Protein AF-A0AAD8VFD1-F1 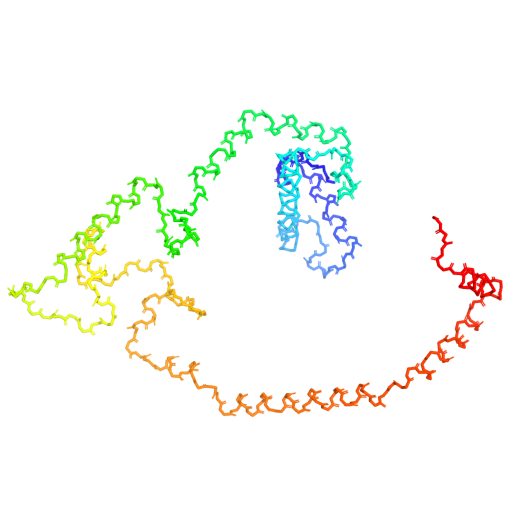(afdb_monomer_lite)

Organism: Lolium multiflorum (NCBI:txid4521)

Sequence (274 aa):
MSINTVKIRGEGNEHLVELCLQKLHRRYKFPAPYNNLERSNPVNKLAITKMSNALSSWKSRVKAKIDKGESFESIKKGEPMLDEAEFQIFKERLDSDDAKAWTEWGEVLCPARYTLDRKTMEFVTEHDDVRKFEEKLNEQLAKADLPEAESSSQGSTEPWDTPFNRALNILKERPVSKPPTSAGRVCGFGTSMKFREYYKEENSKKRRRSAMSEEDKAEVEELRKKVSMLEEKQANSMDKDEVDKLFEKKLRDFLPPQVIEGIAAWNAAGRGGR

Structure (mmCIF, N/CA/C/O backbone):
data_AF-A0AAD8VFD1-F1
#
_entry.id   AF-A0AAD8VFD1-F1
#
loop_
_atom_site.group_PDB
_atom_site.id
_atom_site.type_symbol
_atom_site.label_atom_id
_atom_site.label_alt_id
_atom_site.label_comp_id
_atom_site.label_asym_id
_atom_site.label_entity_id
_atom_site.label_seq_id
_atom_site.pdbx_PDB_ins_code
_atom_site.Cartn_x
_atom_site.Cartn_y
_atom_site.Cartn_z
_atom_site.occupancy
_atom_site.B_iso_or_equiv
_atom_site.auth_seq_id
_atom_site.auth_comp_id
_atom_site.auth_asym_id
_atom_site.auth_atom_id
_atom_site.pdbx_PDB_model_num
ATOM 1 N N . MET A 1 1 ? 15.145 8.649 7.497 1.00 65.81 1 MET A N 1
ATOM 2 C CA . MET A 1 1 ? 13.793 8.902 6.958 1.00 65.81 1 MET A CA 1
ATOM 3 C C . MET A 1 1 ? 12.919 9.096 8.171 1.00 65.81 1 MET A C 1
ATOM 5 O O . MET A 1 1 ? 12.968 8.223 9.024 1.00 65.81 1 MET A O 1
ATOM 9 N N . SER A 1 2 ? 12.222 10.226 8.268 1.00 76.50 2 SER A N 1
ATOM 10 C CA . SER A 1 2 ? 11.367 10.529 9.420 1.00 76.50 2 SER A CA 1
ATOM 11 C C . SER A 1 2 ? 9.977 9.927 9.217 1.00 76.50 2 SER A C 1
ATOM 13 O O . SER A 1 2 ? 9.467 9.897 8.091 1.00 76.50 2 SER A O 1
ATOM 15 N N . ILE A 1 3 ? 9.339 9.480 10.299 1.00 78.69 3 ILE A N 1
ATOM 16 C CA . ILE A 1 3 ? 7.946 9.011 10.269 1.00 78.69 3 ILE A CA 1
ATOM 17 C C . ILE A 1 3 ? 6.976 10.124 9.832 1.00 78.69 3 ILE A C 1
ATOM 19 O O . ILE A 1 3 ? 5.924 9.857 9.244 1.00 78.69 3 ILE A O 1
ATOM 23 N N . ASN A 1 4 ? 7.365 11.387 10.008 1.00 80.88 4 ASN A N 1
ATOM 24 C CA . ASN A 1 4 ? 6.524 12.547 9.721 1.00 80.88 4 ASN A CA 1
ATOM 25 C C . ASN A 1 4 ? 6.456 12.905 8.230 1.00 80.88 4 ASN A C 1
ATOM 27 O O . ASN A 1 4 ? 5.521 13.581 7.793 1.00 80.88 4 ASN A O 1
ATOM 31 N N . THR A 1 5 ? 7.358 12.369 7.401 1.00 81.81 5 THR A N 1
ATOM 32 C CA . THR A 1 5 ? 7.389 12.645 5.958 1.00 81.81 5 THR A CA 1
ATOM 33 C C . THR A 1 5 ? 6.071 12.242 5.284 1.00 81.81 5 THR A C 1
ATOM 35 O O . THR A 1 5 ? 5.747 11.059 5.203 1.00 81.81 5 THR A O 1
ATOM 38 N N . VAL A 1 6 ? 5.287 13.212 4.796 1.00 74.75 6 VAL A N 1
ATOM 39 C CA . VAL A 1 6 ? 3.949 12.977 4.211 1.00 74.75 6 VAL A CA 1
ATOM 40 C C . VAL A 1 6 ? 4.031 12.180 2.908 1.00 74.75 6 VAL A C 1
ATOM 42 O O . VAL A 1 6 ? 3.390 11.142 2.771 1.00 74.75 6 VAL A O 1
ATOM 45 N N . LYS A 1 7 ? 4.840 12.659 1.959 1.00 80.94 7 LYS A N 1
ATOM 46 C CA . LYS A 1 7 ? 5.027 12.066 0.630 1.00 80.94 7 LYS A CA 1
ATOM 47 C C . LYS A 1 7 ? 6.509 12.069 0.294 1.00 80.94 7 LYS A C 1
ATOM 49 O O . LYS A 1 7 ? 7.070 13.133 0.052 1.00 80.94 7 LYS A O 1
ATOM 54 N N . ILE A 1 8 ? 7.127 10.889 0.210 1.00 82.12 8 ILE A N 1
ATOM 55 C CA . ILE A 1 8 ? 8.546 10.771 -0.178 1.00 82.12 8 ILE A CA 1
ATOM 56 C C . ILE A 1 8 ? 8.792 11.399 -1.557 1.00 82.12 8 ILE A C 1
ATOM 58 O O . ILE A 1 8 ? 9.829 12.000 -1.782 1.00 82.12 8 ILE A O 1
ATOM 62 N N . ARG A 1 9 ? 7.820 11.294 -2.469 1.00 81.75 9 ARG A N 1
ATOM 63 C CA . ARG A 1 9 ? 7.911 11.805 -3.846 1.00 81.75 9 ARG A CA 1
ATOM 64 C C . ARG A 1 9 ? 7.495 13.269 -4.011 1.00 81.75 9 ARG A C 1
ATOM 66 O O . ARG A 1 9 ? 7.358 13.713 -5.142 1.00 81.75 9 ARG A O 1
ATOM 73 N N . GLY A 1 10 ? 7.188 13.969 -2.920 1.00 81.94 10 GLY A N 1
ATOM 74 C CA . GLY A 1 10 ? 6.814 15.380 -2.998 1.00 81.94 10 GLY A CA 1
ATOM 75 C C . GLY A 1 10 ? 8.009 16.245 -3.391 1.00 81.94 10 GLY A C 1
ATOM 76 O O . GLY A 1 10 ? 9.136 15.929 -3.016 1.00 81.94 10 GLY A O 1
ATOM 77 N N . GLU A 1 11 ? 7.747 17.349 -4.089 1.00 78.38 11 GLU A N 1
ATOM 78 C CA . GLU A 1 11 ? 8.764 18.331 -4.496 1.00 78.38 11 GLU A CA 1
ATOM 79 C C . GLU A 1 11 ? 9.530 18.893 -3.289 1.00 78.38 11 GLU A C 1
ATOM 81 O O . GLU A 1 11 ? 10.736 19.056 -3.341 1.00 78.38 11 GLU A O 1
ATOM 86 N N . GLY A 1 12 ? 8.890 19.057 -2.128 1.00 81.12 12 GLY A N 1
ATOM 87 C CA . GLY A 1 12 ? 9.592 19.479 -0.906 1.00 81.12 12 GLY A CA 1
ATOM 88 C C . GLY A 1 12 ? 10.569 18.447 -0.315 1.00 81.12 12 GLY A C 1
ATOM 89 O O . GLY A 1 12 ? 11.298 18.768 0.616 1.00 81.12 12 GLY A O 1
ATOM 90 N N . ASN A 1 13 ? 10.591 17.204 -0.813 1.00 83.88 13 ASN A N 1
ATOM 91 C CA . ASN A 1 13 ? 11.389 16.103 -0.258 1.00 83.88 13 ASN A CA 1
ATOM 92 C C . ASN A 1 13 ? 12.485 15.614 -1.216 1.00 83.88 13 ASN A C 1
ATOM 94 O O . ASN A 1 13 ? 12.969 14.487 -1.071 1.00 83.88 13 ASN A O 1
ATOM 98 N N . GLU A 1 14 ? 12.903 16.427 -2.191 1.00 85.44 14 GLU A N 1
ATOM 99 C CA . GLU A 1 14 ? 13.826 15.955 -3.227 1.00 85.44 14 GLU A CA 1
ATOM 100 C C . GLU A 1 14 ? 15.157 15.459 -2.676 1.00 85.44 14 GLU A C 1
ATOM 102 O O . GLU A 1 14 ? 15.599 14.363 -3.027 1.00 85.44 14 GLU A O 1
ATOM 107 N N . HIS A 1 15 ? 15.730 16.224 -1.750 1.00 86.38 15 HIS A N 1
ATOM 108 C CA . HIS A 1 15 ? 16.971 15.892 -1.061 1.00 86.38 15 HIS A CA 1
ATOM 109 C C . HIS A 1 15 ? 16.872 14.557 -0.302 1.00 86.38 15 HIS A C 1
ATOM 111 O O . HIS A 1 15 ? 17.814 13.764 -0.278 1.00 86.38 15 HIS A O 1
ATOM 117 N N . LEU A 1 16 ? 15.705 14.252 0.283 1.00 86.19 16 LEU A N 1
ATOM 118 C CA . LEU A 1 16 ? 15.483 12.968 0.948 1.00 86.19 16 LEU A CA 1
ATOM 119 C C . LEU A 1 16 ? 15.517 11.817 -0.061 1.00 86.19 16 LEU A C 1
ATOM 121 O O . LEU A 1 16 ? 16.116 10.778 0.220 1.00 86.19 16 LEU A O 1
ATOM 125 N N . VAL A 1 17 ? 14.881 11.997 -1.222 1.00 88.50 17 VAL A N 1
ATOM 126 C CA . VAL A 1 17 ? 14.902 11.004 -2.303 1.00 88.50 17 VAL A CA 1
ATOM 127 C C . VAL A 1 17 ? 16.330 10.769 -2.773 1.00 88.50 17 VAL A C 1
ATOM 129 O O . VAL A 1 17 ? 16.751 9.617 -2.864 1.00 88.50 17 VAL A O 1
ATOM 132 N N . GLU A 1 18 ? 17.082 11.839 -3.009 1.00 90.38 18 GLU A N 1
ATOM 133 C CA . GLU A 1 18 ? 18.472 11.756 -3.443 1.00 90.38 18 GLU A CA 1
ATOM 134 C C . GLU A 1 18 ? 19.334 10.998 -2.427 1.00 90.38 18 GLU A C 1
ATOM 136 O O . GLU A 1 18 ? 20.000 10.030 -2.788 1.00 90.38 18 GLU A O 1
ATOM 141 N N . LEU A 1 19 ? 19.244 11.339 -1.138 1.00 91.06 19 LEU A N 1
ATOM 142 C CA . LEU A 1 19 ? 19.984 10.659 -0.073 1.00 91.06 19 LEU A CA 1
ATOM 143 C C . LEU A 1 19 ? 19.624 9.167 0.023 1.00 91.06 19 LEU A C 1
ATOM 145 O O . LEU A 1 19 ? 20.489 8.323 0.279 1.00 91.06 19 LEU A O 1
ATOM 149 N N . CYS A 1 20 ? 18.355 8.813 -0.194 1.00 89.12 20 CYS A N 1
ATOM 150 C CA . CYS A 1 20 ? 17.919 7.417 -0.224 1.00 89.12 20 CYS A CA 1
ATOM 151 C C . CYS A 1 20 ? 18.502 6.657 -1.420 1.00 89.12 20 CYS A C 1
ATOM 153 O O . CYS A 1 20 ? 18.962 5.524 -1.254 1.00 89.12 20 CYS A O 1
ATOM 155 N N . LEU A 1 21 ? 18.526 7.279 -2.600 1.00 91.88 21 LEU A N 1
ATOM 156 C CA . LEU A 1 21 ? 19.151 6.704 -3.787 1.00 91.88 21 LEU A CA 1
ATOM 157 C C . LEU A 1 21 ? 20.667 6.581 -3.603 1.00 91.88 21 LEU A C 1
ATOM 159 O O . LEU A 1 21 ? 21.211 5.506 -3.827 1.00 91.88 21 LEU A O 1
ATOM 163 N N . GLN A 1 22 ? 21.350 7.599 -3.081 1.00 92.81 22 GLN A N 1
ATOM 164 C CA . GLN A 1 22 ? 22.779 7.518 -2.767 1.00 92.81 22 GLN A CA 1
ATOM 165 C C . GLN A 1 22 ? 23.082 6.344 -1.826 1.00 92.81 22 GLN A C 1
ATOM 167 O O . GLN A 1 22 ? 24.013 5.579 -2.064 1.00 92.81 22 GLN A O 1
ATOM 172 N N . LYS A 1 23 ? 22.277 6.140 -0.774 1.00 92.44 23 LYS A N 1
ATOM 173 C CA . LYS A 1 23 ? 22.427 4.980 0.124 1.00 92.44 23 LYS A CA 1
ATOM 174 C C . LYS A 1 23 ? 22.189 3.645 -0.585 1.00 92.44 23 LYS A C 1
ATOM 176 O O . LYS A 1 23 ? 22.873 2.676 -0.265 1.00 92.44 23 LYS A O 1
ATOM 181 N N . LEU A 1 24 ? 21.249 3.583 -1.530 1.00 92.75 24 LEU A N 1
ATOM 182 C CA . LEU A 1 24 ? 20.997 2.393 -2.346 1.00 92.75 24 LEU A CA 1
ATOM 183 C C . LEU A 1 24 ? 22.215 2.060 -3.220 1.00 92.75 24 LEU A C 1
ATOM 185 O O . LEU A 1 24 ? 22.717 0.942 -3.154 1.00 92.75 24 LEU A O 1
ATOM 189 N N . HIS A 1 25 ? 22.719 3.043 -3.967 1.00 91.81 25 HIS A N 1
ATOM 190 C CA . HIS A 1 25 ? 23.877 2.917 -4.862 1.00 91.81 25 HIS A CA 1
ATOM 191 C C . HIS A 1 25 ? 25.201 2.688 -4.118 1.00 91.81 25 HIS A C 1
ATOM 193 O O . HIS A 1 25 ? 26.125 2.093 -4.660 1.00 91.81 25 HIS A O 1
ATOM 199 N N . ARG A 1 26 ? 25.303 3.088 -2.843 1.00 92.62 26 ARG A N 1
ATOM 200 C CA . ARG A 1 26 ? 26.437 2.716 -1.974 1.00 92.62 26 ARG A CA 1
ATOM 201 C C . ARG A 1 26 ? 26.391 1.255 -1.527 1.00 92.62 26 ARG A C 1
ATOM 203 O O . ARG A 1 26 ? 27.439 0.652 -1.329 1.00 92.62 26 ARG A O 1
ATOM 210 N N . ARG A 1 27 ? 25.194 0.697 -1.313 1.00 93.19 27 ARG A N 1
ATOM 211 C CA . ARG A 1 27 ? 25.017 -0.693 -0.854 1.00 93.19 27 ARG A CA 1
ATOM 212 C C . ARG A 1 27 ? 25.091 -1.699 -1.993 1.00 93.19 27 ARG A C 1
ATOM 214 O O . ARG A 1 27 ? 25.579 -2.805 -1.790 1.00 93.19 27 ARG A O 1
ATOM 221 N N . TYR A 1 28 ? 24.596 -1.322 -3.164 1.00 91.31 28 TYR A N 1
ATOM 222 C CA . TYR A 1 28 ? 24.488 -2.197 -4.320 1.00 91.31 28 TYR A CA 1
ATOM 223 C C . TYR A 1 28 ? 25.222 -1.586 -5.505 1.00 91.31 28 TYR A C 1
ATOM 225 O O . TYR A 1 28 ? 25.027 -0.418 -5.826 1.00 91.31 28 TYR A O 1
ATOM 233 N N . LYS A 1 29 ? 26.042 -2.395 -6.177 1.00 90.06 29 LYS A N 1
ATOM 234 C CA . LYS A 1 29 ? 26.693 -2.002 -7.427 1.00 90.06 29 LYS A CA 1
ATOM 235 C C . LYS A 1 29 ? 25.743 -2.286 -8.585 1.00 90.06 29 LYS A C 1
ATOM 237 O O . LYS A 1 29 ? 25.406 -3.443 -8.828 1.00 90.06 29 LYS A O 1
ATOM 242 N N . PHE A 1 30 ? 25.318 -1.242 -9.287 1.00 89.81 30 PHE A N 1
ATOM 243 C CA . PHE A 1 30 ? 24.462 -1.369 -10.465 1.00 89.81 30 PHE A CA 1
ATOM 244 C C . PHE A 1 30 ? 25.286 -1.296 -11.762 1.00 89.81 30 PHE A C 1
ATOM 246 O O . PHE A 1 30 ? 26.337 -0.653 -11.781 1.00 89.81 30 PHE A O 1
ATOM 253 N N . PRO A 1 31 ? 24.829 -1.931 -12.859 1.00 91.19 31 PRO A N 1
ATOM 254 C CA . PRO A 1 31 ? 25.453 -1.784 -14.173 1.00 91.19 31 PRO A CA 1
ATOM 255 C C . PRO A 1 31 ? 25.508 -0.319 -14.628 1.00 91.19 31 PRO A C 1
ATOM 257 O O . PRO A 1 31 ? 24.626 0.464 -14.280 1.00 91.19 31 PRO A O 1
ATOM 260 N N . ALA A 1 32 ? 26.486 0.027 -15.474 1.00 83.75 32 ALA A N 1
ATOM 261 C CA . ALA A 1 32 ? 26.703 1.382 -15.999 1.00 83.75 32 ALA A CA 1
ATOM 262 C C . ALA A 1 32 ? 25.434 2.142 -16.459 1.00 83.75 32 ALA A C 1
ATOM 264 O O . ALA A 1 32 ? 25.288 3.290 -16.043 1.00 83.75 32 ALA A O 1
ATOM 265 N N . PRO A 1 33 ? 24.478 1.554 -17.217 1.00 86.62 33 PRO A N 1
ATOM 266 C CA . PRO A 1 33 ? 23.269 2.283 -17.631 1.00 86.62 33 PRO A CA 1
ATOM 267 C C . PRO A 1 33 ? 22.330 2.646 -16.471 1.00 86.62 33 PRO A C 1
ATOM 269 O O . PRO A 1 33 ? 21.473 3.512 -16.623 1.00 86.62 33 PRO A O 1
ATOM 272 N N . TYR A 1 34 ? 22.474 1.987 -15.319 1.00 86.88 34 TYR A N 1
ATOM 273 C CA . TYR A 1 34 ? 21.648 2.207 -14.136 1.00 86.88 34 TYR A CA 1
ATOM 274 C C . TYR A 1 34 ? 22.408 2.848 -12.978 1.00 86.88 34 TYR A C 1
ATOM 276 O O . TYR A 1 34 ? 21.777 3.152 -11.972 1.00 86.88 34 TYR A O 1
ATOM 284 N N . ASN A 1 35 ? 23.720 3.064 -13.094 1.00 86.56 35 ASN A N 1
ATOM 285 C CA . ASN A 1 35 ? 24.568 3.633 -12.047 1.00 86.56 35 ASN A CA 1
ATOM 286 C C . ASN A 1 35 ? 24.503 5.171 -12.040 1.00 86.56 35 ASN A C 1
ATOM 288 O O . ASN A 1 35 ? 25.507 5.864 -12.184 1.00 86.56 35 ASN A O 1
ATOM 292 N N . ASN A 1 36 ? 23.289 5.702 -11.935 1.00 88.56 36 ASN A N 1
ATOM 293 C CA . ASN A 1 36 ? 23.012 7.127 -11.822 1.00 88.56 36 ASN A CA 1
ATOM 294 C C . ASN A 1 36 ? 21.906 7.362 -10.786 1.00 88.56 36 ASN A C 1
ATOM 296 O O . ASN A 1 36 ? 21.193 6.438 -10.385 1.00 88.56 36 ASN A O 1
ATOM 300 N N . LEU A 1 37 ? 21.754 8.610 -10.349 1.00 87.56 37 LEU A N 1
ATOM 301 C CA . LEU A 1 37 ? 20.765 9.010 -9.341 1.00 87.56 37 LEU A CA 1
ATOM 302 C C . LEU A 1 37 ? 19.485 9.596 -9.957 1.00 87.56 37 LEU A C 1
ATOM 304 O O . LEU A 1 37 ? 18.629 10.110 -9.241 1.00 87.56 37 LEU A O 1
ATOM 308 N N . GLU A 1 38 ? 19.324 9.511 -11.279 1.00 87.12 38 GLU A N 1
ATOM 309 C CA . GLU A 1 38 ? 18.174 10.092 -11.966 1.00 87.12 38 GLU A CA 1
ATOM 310 C C . GLU A 1 38 ? 16.869 9.378 -11.593 1.00 87.12 38 GLU A C 1
ATOM 312 O O . GLU A 1 38 ? 16.810 8.150 -11.500 1.00 87.12 38 GLU A O 1
ATOM 317 N N . ARG A 1 39 ? 15.776 10.131 -11.424 1.00 82.94 39 ARG A N 1
ATOM 318 C CA . ARG A 1 39 ? 14.450 9.549 -11.129 1.00 82.94 39 ARG A CA 1
ATOM 319 C C . ARG A 1 39 ? 13.807 8.842 -12.323 1.00 82.94 39 ARG A C 1
ATOM 321 O O . ARG A 1 39 ? 12.920 8.012 -12.126 1.00 82.94 39 ARG A O 1
ATOM 328 N N . SER A 1 40 ? 14.236 9.187 -13.535 1.00 85.44 40 SER A N 1
ATOM 329 C CA . SER A 1 40 ? 13.847 8.550 -14.801 1.00 85.44 40 SER A CA 1
ATOM 330 C C . SER A 1 40 ? 14.291 7.084 -14.859 1.00 85.44 40 SER A C 1
ATOM 332 O O . SER A 1 40 ? 13.608 6.258 -15.466 1.00 85.44 40 SER A O 1
ATOM 334 N N . ASN A 1 41 ? 15.398 6.750 -14.190 1.00 89.38 41 ASN A N 1
ATOM 335 C CA . ASN A 1 41 ? 15.963 5.412 -14.164 1.00 89.38 41 ASN A CA 1
ATOM 336 C C . ASN A 1 41 ? 14.949 4.407 -13.575 1.00 89.38 41 ASN A C 1
ATOM 338 O O . ASN A 1 41 ? 14.444 4.612 -12.461 1.00 89.38 41 ASN A O 1
ATOM 342 N N . PRO A 1 42 ? 14.657 3.295 -14.279 1.00 89.69 42 PRO A N 1
ATOM 343 C CA . PRO A 1 42 ? 13.662 2.319 -13.841 1.00 89.69 42 PRO A CA 1
ATOM 344 C C . PRO A 1 42 ? 13.991 1.702 -12.474 1.00 89.69 42 PRO A C 1
ATOM 346 O O . PRO A 1 42 ? 13.078 1.466 -11.679 1.00 89.69 42 PRO A O 1
ATOM 349 N N . VAL A 1 43 ? 15.277 1.499 -12.165 1.00 90.00 43 VAL A N 1
ATOM 350 C CA . VAL A 1 43 ? 15.736 0.968 -10.873 1.00 90.00 43 VAL A CA 1
ATOM 351 C C . VAL A 1 43 ? 15.418 1.956 -9.755 1.00 90.00 43 VAL A C 1
ATOM 353 O O . VAL A 1 43 ? 14.809 1.581 -8.751 1.00 90.00 43 VAL A O 1
ATOM 356 N N . ASN A 1 44 ? 15.749 3.233 -9.950 1.00 91.31 44 ASN A N 1
ATOM 357 C CA . ASN A 1 44 ? 15.502 4.280 -8.961 1.00 91.31 44 ASN A CA 1
ATOM 358 C C . ASN A 1 44 ? 13.999 4.504 -8.756 1.00 91.31 44 ASN A C 1
ATOM 360 O O . ASN A 1 44 ? 13.532 4.576 -7.619 1.00 91.31 44 ASN A O 1
ATOM 364 N N . LYS A 1 45 ? 13.206 4.522 -9.834 1.00 90.94 45 LYS A N 1
ATOM 365 C CA . LYS A 1 45 ? 11.740 4.630 -9.766 1.00 90.94 45 LYS A CA 1
ATOM 366 C C . LYS A 1 45 ? 11.117 3.483 -8.967 1.00 90.94 45 LYS A C 1
ATOM 368 O O . LYS A 1 45 ? 10.244 3.708 -8.117 1.00 90.94 45 LYS A O 1
ATOM 373 N N . LEU A 1 46 ? 11.573 2.252 -9.199 1.00 91.00 46 LEU A N 1
ATOM 374 C CA . LEU A 1 46 ? 11.112 1.089 -8.446 1.00 91.00 46 LEU A CA 1
ATOM 375 C C . LEU A 1 46 ? 11.549 1.169 -6.978 1.00 91.00 46 LEU A C 1
ATOM 377 O O . LEU A 1 46 ? 10.725 0.956 -6.088 1.00 91.00 46 LEU A O 1
ATOM 381 N N . ALA A 1 47 ? 12.802 1.539 -6.715 1.00 91.38 47 ALA A N 1
ATOM 382 C CA . ALA A 1 47 ? 13.329 1.691 -5.364 1.00 91.38 47 ALA A CA 1
ATOM 383 C C . ALA A 1 47 ? 12.537 2.729 -4.557 1.00 91.38 47 ALA A C 1
ATOM 385 O O . ALA A 1 47 ? 12.079 2.425 -3.457 1.00 91.38 47 ALA A O 1
ATOM 386 N N . ILE A 1 48 ? 12.265 3.904 -5.131 1.00 90.69 48 ILE A N 1
ATOM 387 C CA . ILE A 1 48 ? 11.443 4.946 -4.497 1.00 90.69 48 ILE A CA 1
ATOM 388 C C . ILE A 1 48 ? 10.028 4.425 -4.212 1.00 90.69 48 ILE A C 1
ATOM 390 O O . ILE A 1 48 ? 9.447 4.730 -3.174 1.00 90.69 48 ILE A O 1
ATOM 394 N N . THR A 1 49 ? 9.457 3.612 -5.108 1.00 90.38 49 THR A N 1
ATOM 395 C CA . THR A 1 49 ? 8.165 2.942 -4.870 1.00 90.38 49 THR A CA 1
ATOM 396 C C . THR A 1 49 ? 8.217 2.012 -3.672 1.00 90.38 49 THR A C 1
ATOM 398 O O . THR A 1 49 ? 7.363 2.101 -2.793 1.00 90.38 49 THR A O 1
ATOM 401 N N . LYS A 1 50 ? 9.235 1.158 -3.598 1.00 90.94 50 LYS A N 1
ATOM 402 C CA . LYS A 1 50 ? 9.403 0.229 -2.480 1.00 90.94 50 LYS A CA 1
ATOM 403 C C . LYS A 1 50 ? 9.625 0.971 -1.162 1.00 90.94 50 LYS A C 1
ATOM 405 O O . LYS A 1 50 ? 8.983 0.630 -0.176 1.00 90.94 50 LYS A O 1
ATOM 410 N N . MET A 1 51 ? 10.447 2.020 -1.158 1.00 89.88 51 MET A N 1
ATOM 411 C CA . MET A 1 51 ? 10.683 2.865 0.018 1.00 89.88 51 MET A CA 1
ATOM 412 C C . MET A 1 51 ? 9.407 3.583 0.472 1.00 89.88 51 MET A C 1
ATOM 414 O O . MET A 1 51 ? 9.105 3.591 1.661 1.00 89.88 51 MET A O 1
ATOM 418 N N . SER A 1 52 ? 8.624 4.128 -0.464 1.00 89.50 52 SER A N 1
ATOM 419 C CA . SER A 1 52 ? 7.337 4.765 -0.156 1.00 89.50 52 SER A CA 1
ATOM 420 C C . SER A 1 52 ? 6.350 3.778 0.458 1.00 89.50 52 SER A C 1
ATOM 422 O O . SER A 1 52 ? 5.756 4.080 1.487 1.00 89.50 52 SER A O 1
ATOM 424 N N . ASN A 1 53 ? 6.212 2.586 -0.125 1.00 89.31 53 ASN A N 1
ATOM 425 C CA . ASN A 1 53 ? 5.314 1.557 0.400 1.00 89.31 53 ASN A CA 1
ATOM 426 C C . ASN A 1 53 ? 5.765 1.058 1.778 1.00 89.31 53 ASN A C 1
ATOM 428 O O . ASN A 1 53 ? 4.927 0.825 2.648 1.00 89.31 53 ASN A O 1
ATOM 432 N N . ALA A 1 54 ? 7.076 0.918 1.992 1.00 89.38 54 ALA A N 1
ATOM 433 C CA . ALA A 1 54 ? 7.638 0.541 3.284 1.00 89.38 54 ALA A CA 1
ATOM 434 C C . ALA A 1 54 ? 7.355 1.607 4.352 1.00 89.38 54 ALA A C 1
ATOM 436 O O . ALA A 1 54 ? 6.918 1.257 5.446 1.00 89.38 54 ALA A O 1
ATOM 437 N N . LEU A 1 55 ? 7.524 2.895 4.024 1.00 88.75 55 LEU A N 1
ATOM 438 C CA . LEU A 1 55 ? 7.186 3.997 4.927 1.00 88.75 55 LEU A CA 1
ATOM 439 C C . LEU A 1 55 ? 5.691 4.000 5.267 1.00 88.75 55 LEU A C 1
ATOM 441 O O . LEU A 1 55 ? 5.341 4.080 6.439 1.00 88.75 55 LEU A O 1
ATOM 445 N N . SER A 1 56 ? 4.809 3.871 4.272 1.00 86.56 56 SER A N 1
ATOM 446 C CA . SER A 1 56 ? 3.361 3.799 4.511 1.00 86.56 56 SER A CA 1
ATOM 447 C C . SER A 1 56 ? 2.990 2.612 5.401 1.00 86.56 56 SER A C 1
ATOM 449 O O . SER A 1 56 ? 2.272 2.783 6.380 1.00 86.56 56 SER A O 1
ATOM 451 N N . SER A 1 57 ? 3.542 1.430 5.118 1.00 87.19 57 SER A N 1
ATOM 452 C CA . SER A 1 57 ? 3.300 0.225 5.922 1.00 87.19 57 SER A CA 1
ATOM 453 C C . SER A 1 57 ? 3.806 0.390 7.355 1.00 87.19 57 SER A C 1
ATOM 455 O O . SER A 1 57 ? 3.157 -0.044 8.302 1.00 87.19 57 SER A O 1
ATOM 457 N N . TRP A 1 58 ? 4.963 1.030 7.536 1.00 89.12 58 TRP A N 1
ATOM 458 C CA . TRP A 1 58 ? 5.508 1.334 8.855 1.00 89.12 58 TRP A CA 1
ATOM 459 C C . TRP A 1 58 ? 4.597 2.277 9.647 1.00 89.12 58 TRP A C 1
ATOM 461 O O . TRP A 1 58 ? 4.247 1.949 10.778 1.00 89.12 58 TRP A O 1
ATOM 471 N N . LYS A 1 59 ? 4.118 3.369 9.038 1.00 88.69 59 LYS A N 1
ATOM 472 C CA . LYS A 1 59 ? 3.154 4.284 9.674 1.00 88.69 59 LYS A CA 1
ATOM 473 C C . LYS A 1 59 ? 1.875 3.574 10.097 1.00 88.69 59 LYS A C 1
ATOM 475 O O . LYS A 1 59 ? 1.418 3.789 11.211 1.00 88.69 59 LYS A O 1
ATOM 480 N N . SER A 1 60 ? 1.322 2.711 9.244 1.00 88.12 60 SER A N 1
ATOM 481 C CA . SER A 1 60 ? 0.126 1.930 9.579 1.00 88.12 60 SER A CA 1
ATOM 482 C C . SER A 1 60 ? 0.362 0.999 10.769 1.00 88.12 60 SER A C 1
ATOM 484 O O . SER A 1 60 ? -0.493 0.907 11.643 1.00 88.12 60 SER A O 1
ATOM 486 N N . ARG A 1 61 ? 1.533 0.348 10.848 1.00 88.62 61 ARG A N 1
ATOM 487 C CA . ARG A 1 61 ? 1.895 -0.492 12.003 1.00 88.62 61 ARG A CA 1
ATOM 488 C C . ARG A 1 61 ? 2.006 0.322 13.290 1.00 88.62 61 ARG A C 1
ATOM 490 O O . ARG A 1 61 ? 1.520 -0.134 14.317 1.00 88.62 61 ARG A O 1
ATOM 497 N N . VAL A 1 62 ? 2.629 1.500 13.242 1.00 89.62 62 VAL A N 1
ATOM 498 C CA . VAL A 1 62 ? 2.754 2.383 14.414 1.00 89.62 62 VAL A CA 1
ATOM 499 C C . VAL A 1 62 ? 1.386 2.927 14.830 1.00 89.62 62 VAL A C 1
ATOM 501 O O . VAL A 1 62 ? 1.043 2.815 16.002 1.00 89.62 62 VAL A O 1
ATOM 504 N N . LYS A 1 63 ? 0.569 3.411 13.882 1.00 89.50 63 LYS A N 1
ATOM 505 C CA . LYS A 1 63 ? -0.815 3.852 14.132 1.00 89.50 63 LYS A CA 1
ATOM 506 C C . LYS A 1 63 ? -1.623 2.760 14.841 1.00 89.50 63 LYS A C 1
ATOM 508 O O . LYS A 1 63 ? -2.156 3.002 15.910 1.00 89.50 63 LYS A O 1
ATOM 513 N N . ALA A 1 64 ? -1.595 1.529 14.330 1.00 88.62 64 ALA A N 1
ATOM 514 C CA . ALA A 1 64 ? -2.325 0.415 14.935 1.00 88.62 64 ALA A CA 1
ATOM 515 C C . ALA A 1 64 ? -1.885 0.080 16.374 1.00 88.62 64 ALA A C 1
ATOM 517 O O . ALA A 1 64 ? -2.674 -0.475 17.132 1.00 88.62 64 ALA A O 1
ATOM 518 N N . LYS A 1 65 ? -0.635 0.370 16.761 1.00 89.19 65 LYS A N 1
ATOM 519 C CA . LYS A 1 65 ? -0.169 0.213 18.151 1.00 89.19 65 LYS A CA 1
ATOM 520 C C . LYS A 1 65 ? -0.647 1.356 19.046 1.00 89.19 65 LYS A C 1
ATOM 522 O O . LYS A 1 65 ? -1.011 1.109 20.192 1.00 89.19 65 LYS A O 1
ATOM 527 N N . ILE A 1 66 ? -0.682 2.580 18.512 1.00 88.88 66 ILE A N 1
ATOM 528 C CA . ILE A 1 66 ? -1.249 3.751 19.196 1.00 88.88 66 ILE A CA 1
ATOM 529 C C . ILE A 1 66 ? -2.742 3.527 19.457 1.00 88.88 66 ILE A C 1
ATOM 531 O O . ILE A 1 66 ? -3.181 3.688 20.591 1.00 88.88 66 ILE A O 1
ATOM 535 N N . ASP A 1 67 ? -3.489 3.067 18.451 1.00 87.06 67 ASP A N 1
ATOM 536 C CA . ASP A 1 67 ? -4.931 2.798 18.556 1.00 87.06 67 ASP A CA 1
ATOM 537 C C . ASP A 1 67 ? -5.240 1.686 19.581 1.00 87.06 67 ASP A C 1
ATOM 539 O O . ASP A 1 67 ? -6.290 1.687 20.217 1.00 87.06 67 ASP A O 1
ATOM 543 N N . LYS A 1 68 ? -4.303 0.751 19.793 1.00 89.06 68 LYS A N 1
ATOM 544 C CA . LYS A 1 68 ? -4.377 -0.282 20.844 1.00 89.06 68 LYS A CA 1
ATOM 545 C C . LYS A 1 68 ? -4.000 0.219 22.243 1.00 89.06 68 LYS A C 1
ATOM 547 O O . LYS A 1 68 ? -4.135 -0.539 23.200 1.00 89.06 68 LYS A O 1
ATOM 552 N N . GLY A 1 69 ? -3.499 1.447 22.369 1.00 88.00 69 GLY A N 1
ATOM 553 C CA . GLY A 1 69 ? -3.036 2.014 23.636 1.00 88.00 69 GLY A CA 1
ATOM 554 C C . GLY A 1 69 ? -1.678 1.486 24.114 1.00 88.00 69 GLY A C 1
ATOM 555 O O . GLY A 1 69 ? -1.406 1.521 25.313 1.00 88.00 69 GLY A O 1
ATOM 556 N N . GLU A 1 70 ? -0.819 0.978 23.222 1.00 89.19 70 GLU A N 1
ATOM 557 C CA . GLU A 1 70 ? 0.536 0.552 23.604 1.00 89.19 70 GLU A CA 1
ATOM 558 C C . GLU A 1 70 ? 1.398 1.751 24.049 1.00 89.19 70 GLU A C 1
ATOM 560 O O . GLU A 1 70 ? 1.347 2.832 23.457 1.00 89.19 70 GLU A O 1
ATOM 565 N N . SER A 1 71 ? 2.233 1.557 25.077 1.00 88.69 71 SER A N 1
ATOM 566 C CA . SER A 1 71 ? 3.151 2.598 25.554 1.00 88.69 71 SER A CA 1
ATOM 567 C C . SER A 1 71 ? 4.270 2.884 24.544 1.00 88.69 71 SER A C 1
ATOM 569 O O . SER A 1 71 ? 4.698 2.003 23.790 1.00 88.69 71 SER A O 1
ATOM 571 N N . PHE A 1 72 ? 4.799 4.113 24.565 1.00 86.94 72 PHE A N 1
ATOM 572 C CA . PHE A 1 72 ? 5.902 4.525 23.689 1.00 86.94 72 PHE A CA 1
ATOM 573 C C . PHE A 1 72 ? 7.120 3.597 23.806 1.00 86.94 72 PHE A C 1
ATOM 575 O O . PHE A 1 72 ? 7.691 3.206 22.792 1.00 86.94 72 PHE A O 1
ATOM 582 N N . GLU A 1 73 ? 7.475 3.166 25.017 1.00 86.88 73 GLU A N 1
ATOM 583 C CA . GLU A 1 73 ? 8.605 2.258 25.249 1.00 86.88 73 GLU A CA 1
ATOM 584 C C . GLU A 1 73 ? 8.432 0.902 24.545 1.00 86.88 73 GLU A C 1
ATOM 586 O O . GLU A 1 73 ? 9.376 0.382 23.943 1.00 86.88 73 GLU A O 1
ATOM 591 N N . SER A 1 74 ? 7.212 0.349 24.552 1.00 87.69 74 SER A N 1
ATOM 592 C CA . SER A 1 74 ? 6.885 -0.895 23.841 1.00 87.69 74 SER A CA 1
ATOM 593 C C . SER A 1 74 ? 7.004 -0.717 22.326 1.00 87.69 74 SER A C 1
ATOM 595 O O . SER A 1 74 ? 7.592 -1.546 21.621 1.00 87.69 74 SER A O 1
ATOM 597 N N . ILE A 1 75 ? 6.502 0.411 21.813 1.00 87.44 75 ILE A N 1
ATOM 598 C CA . ILE A 1 75 ? 6.591 0.750 20.391 1.00 87.44 75 ILE A CA 1
ATOM 599 C C . ILE A 1 75 ? 8.059 0.925 19.981 1.00 87.44 75 ILE A C 1
ATOM 601 O O . ILE A 1 75 ? 8.481 0.317 18.995 1.00 87.44 75 ILE A O 1
ATOM 605 N N . LYS A 1 76 ? 8.847 1.671 20.765 1.00 88.62 76 LYS A N 1
ATOM 606 C CA . LYS A 1 76 ? 10.274 1.943 20.537 1.00 88.62 76 LYS A CA 1
ATOM 607 C C . LYS A 1 76 ? 11.119 0.673 20.554 1.00 88.62 76 LYS A C 1
ATOM 609 O O . LYS A 1 76 ? 12.024 0.537 19.736 1.00 88.62 76 LYS A O 1
ATOM 614 N N . LYS A 1 77 ? 10.797 -0.304 21.410 1.00 87.94 77 LYS A N 1
ATOM 615 C CA . LYS A 1 77 ? 11.469 -1.615 21.409 1.00 87.94 77 LYS A CA 1
ATOM 616 C C . LYS A 1 77 ? 11.315 -2.343 20.069 1.00 87.94 77 LYS A C 1
ATOM 618 O O . LYS A 1 77 ? 12.252 -2.996 19.616 1.00 87.94 77 LYS A O 1
ATOM 623 N N . GLY A 1 78 ? 10.145 -2.238 19.435 1.00 83.94 78 GLY A N 1
ATOM 624 C CA . GLY A 1 78 ? 9.902 -2.806 18.105 1.00 83.94 78 GLY A CA 1
ATOM 625 C C . GLY A 1 78 ? 10.406 -1.934 16.951 1.00 83.94 78 GLY A C 1
ATOM 626 O O . GLY A 1 78 ? 10.695 -2.452 15.878 1.00 83.94 78 GLY A O 1
ATOM 627 N N . GLU A 1 79 ? 10.502 -0.624 17.163 1.00 84.25 79 GLU A N 1
ATOM 628 C CA . GLU A 1 79 ? 10.878 0.371 16.158 1.00 84.25 79 GLU A CA 1
ATOM 629 C C . GLU A 1 79 ? 11.996 1.277 16.714 1.00 84.25 79 GLU A C 1
ATOM 631 O O . GLU A 1 79 ? 11.756 2.443 17.029 1.00 84.25 79 GLU A O 1
ATOM 636 N N . PRO A 1 80 ? 13.240 0.772 16.834 1.00 82.69 80 PRO A N 1
ATOM 637 C CA . PRO A 1 80 ? 14.331 1.462 17.539 1.00 82.69 80 PRO A CA 1
ATOM 638 C C . PRO A 1 80 ? 14.799 2.758 16.862 1.00 82.69 80 PRO A C 1
ATOM 640 O O . PRO A 1 80 ? 15.552 3.527 17.448 1.00 82.69 80 PRO A O 1
ATOM 643 N N . MET A 1 81 ? 14.368 2.996 15.621 1.00 80.06 81 MET A N 1
ATOM 644 C CA . MET A 1 81 ? 14.675 4.201 14.846 1.00 80.06 81 MET A CA 1
ATOM 645 C C . MET A 1 81 ? 13.696 5.355 15.121 1.00 80.06 81 MET A C 1
ATOM 647 O O . MET A 1 81 ? 13.846 6.412 14.515 1.00 80.06 81 MET A O 1
ATOM 651 N N . LEU A 1 82 ? 12.679 5.142 15.962 1.00 84.56 82 LEU A N 1
ATOM 652 C CA . LEU A 1 82 ? 11.664 6.134 16.302 1.00 84.56 82 LEU A CA 1
ATOM 653 C C . LEU A 1 82 ? 12.101 6.948 17.526 1.00 84.56 82 LEU A C 1
ATOM 655 O O . LEU A 1 82 ? 12.283 6.399 18.616 1.00 84.56 82 LEU A O 1
ATOM 659 N N . ASP A 1 83 ? 12.243 8.257 17.337 1.00 88.00 83 ASP A N 1
ATOM 660 C CA . ASP A 1 83 ? 12.491 9.190 18.433 1.00 88.00 83 ASP A CA 1
ATOM 661 C C . ASP A 1 83 ? 11.183 9.634 19.107 1.00 88.00 83 ASP A C 1
ATOM 663 O O . ASP A 1 83 ? 10.112 9.613 18.498 1.00 88.00 83 ASP A O 1
ATOM 667 N N . GLU A 1 84 ? 11.266 10.042 20.371 1.00 86.62 84 GLU A N 1
ATOM 668 C CA . GLU A 1 84 ? 10.103 10.447 21.169 1.00 86.62 84 GLU A CA 1
ATOM 669 C C . GLU A 1 84 ? 9.480 11.742 20.643 1.00 86.62 84 GLU A C 1
ATOM 671 O O . GLU A 1 84 ? 8.262 11.824 20.476 1.00 86.62 84 GLU A O 1
ATOM 676 N N . ALA A 1 85 ? 10.316 12.712 20.262 1.00 86.88 85 ALA A N 1
ATOM 677 C CA . ALA A 1 85 ? 9.855 13.948 19.638 1.00 86.88 85 ALA A CA 1
ATOM 678 C C . ALA A 1 85 ? 9.150 13.678 18.297 1.00 86.88 85 ALA A C 1
ATOM 680 O O . ALA A 1 85 ? 8.091 14.237 18.012 1.00 86.88 85 ALA A O 1
ATOM 681 N N . GLU A 1 86 ? 9.699 12.776 17.476 1.00 85.75 86 GLU A N 1
ATOM 682 C CA . GLU A 1 86 ? 9.080 12.401 16.202 1.00 85.75 86 GLU A CA 1
ATOM 683 C C . GLU A 1 86 ? 7.755 11.656 16.391 1.00 85.75 86 GLU A C 1
ATOM 685 O O . GLU A 1 86 ? 6.824 11.871 15.610 1.00 85.75 86 GLU A O 1
ATOM 690 N N . PHE A 1 87 ? 7.671 10.799 17.412 1.00 86.75 87 PHE A N 1
ATOM 691 C CA . PHE A 1 87 ? 6.456 10.078 17.772 1.00 86.75 87 PHE A CA 1
ATOM 692 C C . PHE A 1 87 ? 5.346 11.025 18.223 1.00 86.75 87 PHE A C 1
ATOM 694 O O . PHE A 1 87 ? 4.207 10.863 17.789 1.00 86.75 87 PHE A O 1
ATOM 701 N N . GLN A 1 88 ? 5.675 12.032 19.032 1.00 88.19 88 GLN A N 1
ATOM 702 C CA . GLN A 1 88 ? 4.699 13.005 19.509 1.00 88.19 88 GLN A CA 1
ATOM 703 C C . GLN A 1 88 ? 4.110 13.830 18.354 1.00 88.19 88 GLN A C 1
ATOM 705 O O . GLN A 1 88 ? 2.891 13.914 18.229 1.00 88.19 88 GLN A O 1
ATOM 710 N N . ILE A 1 89 ? 4.951 14.312 17.430 1.00 90.31 89 ILE A N 1
ATOM 711 C CA . ILE A 1 89 ? 4.499 15.000 16.204 1.00 90.31 89 ILE A CA 1
ATOM 712 C C . ILE A 1 89 ? 3.601 14.083 15.358 1.00 90.31 89 ILE A C 1
ATOM 714 O O . ILE A 1 89 ? 2.597 14.516 14.788 1.00 90.31 89 ILE A O 1
ATOM 718 N N . PHE A 1 90 ? 3.952 12.797 15.257 1.00 88.44 90 PHE A N 1
ATOM 719 C CA . PHE A 1 90 ? 3.150 11.831 14.510 1.00 88.44 90 PHE A CA 1
ATOM 720 C C . PHE A 1 90 ? 1.785 11.600 15.162 1.00 88.44 90 PHE A C 1
ATOM 722 O O . PHE A 1 90 ? 0.783 11.531 14.451 1.00 88.44 90 PHE A O 1
ATOM 729 N N . LYS A 1 91 ? 1.739 11.510 16.494 1.00 88.88 91 LYS A N 1
ATOM 730 C CA . LYS A 1 91 ? 0.508 11.347 17.267 1.00 88.88 91 LYS A CA 1
ATOM 731 C C . LYS A 1 91 ? -0.411 12.559 17.113 1.00 88.88 91 LYS A C 1
ATOM 733 O O . LYS A 1 91 ? -1.555 12.389 16.714 1.00 88.88 91 LYS A O 1
ATOM 738 N N . GLU A 1 92 ? 0.118 13.767 17.293 1.00 89.62 92 GLU A N 1
ATOM 739 C CA . GLU A 1 92 ? -0.625 15.020 17.087 1.00 89.62 92 GLU A CA 1
ATOM 740 C C . GLU A 1 92 ? -1.210 15.114 15.675 1.00 89.62 92 GLU A C 1
ATOM 742 O O . GLU A 1 92 ? -2.342 15.549 15.475 1.00 89.62 92 GLU A O 1
ATOM 747 N N . ARG A 1 93 ? -0.464 14.640 14.676 1.00 87.88 93 ARG A N 1
ATOM 748 C CA . ARG A 1 93 ? -0.955 14.569 13.303 1.00 87.88 93 ARG A CA 1
ATOM 749 C C . ARG A 1 93 ? -2.054 13.523 13.105 1.00 87.88 93 ARG A C 1
ATOM 751 O O . ARG A 1 93 ? -2.920 13.730 12.265 1.00 87.88 93 ARG A O 1
ATOM 758 N N . LEU A 1 94 ? -2.013 12.382 13.790 1.00 86.31 94 LEU A N 1
ATOM 759 C CA . LEU A 1 94 ? -3.109 11.408 13.716 1.00 86.31 94 LEU A CA 1
ATOM 760 C C . LEU A 1 94 ? -4.404 11.982 14.298 1.00 86.31 94 LEU A C 1
ATOM 762 O O . LEU A 1 94 ? -5.482 11.657 13.804 1.00 86.31 94 LEU A O 1
ATOM 766 N N . ASP A 1 95 ? -4.281 12.865 15.288 1.00 86.69 95 ASP A N 1
ATOM 767 C CA . ASP A 1 95 ? -5.406 13.555 15.910 1.00 86.69 95 ASP A CA 1
ATOM 768 C C . ASP A 1 95 ? -5.968 14.712 15.063 1.00 86.69 95 ASP A C 1
ATOM 770 O O . ASP A 1 95 ? -7.058 15.204 15.375 1.00 86.69 95 ASP A O 1
ATOM 774 N N . SER A 1 96 ? -5.284 15.120 13.983 1.00 89.38 96 SER A N 1
ATOM 775 C CA . SER A 1 96 ? -5.729 16.212 13.111 1.00 89.38 96 SER A CA 1
ATOM 776 C C . SER A 1 96 ? -6.976 15.840 12.304 1.00 89.38 96 SER A C 1
ATOM 778 O O . SER A 1 96 ? -7.095 14.715 11.811 1.00 89.38 96 SER A O 1
ATOM 780 N N . ASP A 1 97 ? -7.855 16.815 12.068 1.00 85.12 97 ASP A N 1
ATOM 781 C CA . ASP A 1 97 ? -9.130 16.608 11.364 1.00 85.12 97 ASP A CA 1
ATOM 782 C C . ASP A 1 97 ? -8.942 15.992 9.969 1.00 85.12 97 ASP A C 1
ATOM 784 O O . ASP A 1 97 ? -9.648 15.054 9.608 1.00 85.12 97 ASP A O 1
ATOM 788 N N . ASP A 1 98 ? -7.909 16.407 9.229 1.00 82.44 98 ASP A N 1
ATOM 789 C CA . ASP A 1 98 ? -7.576 15.834 7.917 1.00 82.44 98 ASP A CA 1
ATOM 790 C C . ASP A 1 98 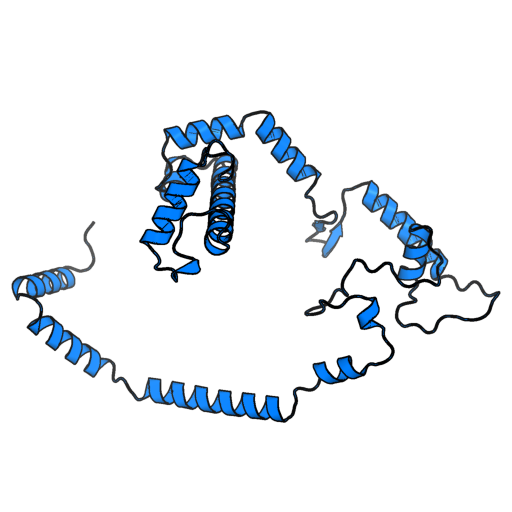? -7.269 14.327 7.975 1.00 82.44 98 ASP A C 1
ATOM 792 O O . ASP A 1 98 ? -7.598 13.570 7.060 1.00 82.44 98 ASP A O 1
ATOM 796 N N . ALA A 1 99 ? -6.607 13.869 9.042 1.00 81.88 99 ALA A N 1
ATOM 797 C CA . ALA A 1 99 ? -6.216 12.471 9.204 1.00 81.88 99 ALA A CA 1
ATOM 798 C C . ALA A 1 99 ? -7.411 11.603 9.615 1.00 81.88 99 ALA A C 1
ATOM 800 O O . ALA A 1 99 ? -7.527 10.461 9.153 1.00 81.88 99 ALA A O 1
ATOM 801 N N . LYS A 1 100 ? -8.310 12.157 10.435 1.00 84.56 100 LYS A N 1
ATOM 802 C CA . LYS A 1 100 ? -9.591 11.540 10.793 1.00 84.56 100 LYS A CA 1
ATOM 803 C C . LYS A 1 100 ? -10.498 11.436 9.575 1.00 84.56 100 LYS A C 1
ATOM 805 O O . LYS A 1 100 ? -10.859 10.322 9.213 1.00 84.56 100 LYS A O 1
ATOM 810 N N . ALA A 1 101 ? -10.704 12.534 8.850 1.00 81.81 101 ALA A N 1
ATOM 811 C CA . ALA A 1 101 ? -11.486 12.558 7.616 1.00 81.81 101 ALA A CA 1
ATOM 812 C C . ALA A 1 101 ? -10.946 11.575 6.564 1.00 81.81 101 ALA A C 1
ATOM 814 O O . ALA A 1 101 ? -11.715 10.879 5.909 1.00 81.81 101 ALA A O 1
ATOM 815 N N . TRP A 1 102 ? -9.620 11.452 6.417 1.00 77.38 102 TRP A N 1
ATOM 816 C CA . TRP A 1 102 ? -9.023 10.466 5.508 1.00 77.38 102 TRP A CA 1
ATOM 817 C C . TRP A 1 102 ? -9.217 9.015 5.975 1.00 77.38 102 TRP A C 1
ATOM 819 O O . TRP A 1 102 ? -9.360 8.113 5.148 1.00 77.38 102 TRP A O 1
ATOM 829 N N . THR A 1 103 ? -9.205 8.776 7.290 1.00 78.88 103 THR A N 1
ATOM 830 C CA . THR A 1 103 ? -9.457 7.448 7.869 1.00 78.88 103 THR A CA 1
ATOM 831 C C . THR A 1 103 ? -10.920 7.060 7.687 1.00 78.88 103 THR A C 1
ATOM 833 O O . THR A 1 103 ? -11.181 5.995 7.139 1.00 78.88 103 THR A O 1
ATOM 836 N N . GLU A 1 104 ? -11.848 7.949 8.038 1.00 79.19 104 GLU A N 1
ATOM 837 C CA . GLU A 1 104 ? -13.290 7.778 7.833 1.00 79.19 104 GLU A CA 1
ATOM 838 C C . GLU A 1 104 ? -13.616 7.576 6.352 1.00 79.19 104 GLU A C 1
ATOM 840 O O . GLU A 1 104 ? -14.318 6.639 5.987 1.00 79.19 104 GLU A O 1
ATOM 845 N N . TRP A 1 105 ? -13.036 8.388 5.462 1.00 75.06 105 TRP A N 1
ATOM 846 C CA . TRP A 1 105 ? -13.179 8.200 4.019 1.00 75.06 105 TRP A CA 1
ATOM 847 C C . TRP A 1 105 ? -12.672 6.824 3.568 1.00 75.06 105 TRP A C 1
ATOM 849 O O . TRP A 1 105 ? -13.315 6.166 2.751 1.00 75.06 105 TRP A O 1
ATOM 859 N N . GLY A 1 106 ? -11.542 6.361 4.109 1.00 69.06 106 GLY A N 1
ATOM 860 C CA . GLY A 1 106 ? -11.011 5.026 3.844 1.00 69.06 106 GLY A CA 1
ATOM 861 C C . GLY A 1 106 ? -11.918 3.903 4.354 1.00 69.06 106 GLY A C 1
ATOM 862 O O . GLY A 1 106 ? -12.094 2.910 3.653 1.00 69.06 106 GLY A O 1
ATOM 863 N N . GLU A 1 107 ? -12.518 4.057 5.530 1.00 66.19 107 GLU A N 1
ATOM 864 C CA . GLU A 1 107 ? -13.473 3.098 6.096 1.00 66.19 107 GLU A CA 1
ATOM 865 C C . GLU A 1 107 ? -14.785 3.057 5.311 1.00 66.19 107 GLU A C 1
ATOM 867 O O . GLU A 1 107 ? -15.312 1.976 5.078 1.00 66.19 107 GLU A O 1
ATOM 872 N N . VAL A 1 108 ? -15.276 4.205 4.838 1.00 64.75 108 VAL A N 1
ATOM 873 C CA . VAL A 1 108 ? -16.518 4.313 4.056 1.00 64.75 108 VAL A CA 1
ATOM 874 C C . VAL A 1 108 ? -16.341 3.813 2.620 1.00 64.75 108 VAL A C 1
ATOM 876 O O . VAL A 1 108 ? -17.249 3.200 2.060 1.00 64.75 108 VAL A O 1
ATOM 879 N N . LEU A 1 109 ? -15.186 4.066 1.995 1.00 56.12 109 LEU A N 1
ATOM 880 C CA . LEU A 1 109 ? -14.961 3.759 0.578 1.00 56.12 109 LEU A CA 1
ATOM 881 C C . LEU A 1 109 ? -14.338 2.375 0.336 1.00 56.12 109 LEU A C 1
ATOM 883 O O . LEU A 1 109 ? -14.529 1.797 -0.735 1.00 56.12 109 LEU A O 1
ATOM 887 N N . CYS A 1 110 ? -13.579 1.855 1.305 1.00 54.78 110 CYS A N 1
ATOM 888 C CA . CYS A 1 110 ? -12.869 0.581 1.216 1.00 54.78 110 CYS A CA 1
ATOM 889 C C . CYS A 1 110 ? -13.481 -0.615 1.991 1.00 54.78 110 CYS A C 1
ATOM 891 O O . CYS A 1 110 ? -12.736 -1.572 2.235 1.00 54.78 110 CYS A O 1
ATOM 893 N N . PRO A 1 111 ? -14.785 -0.679 2.345 1.00 51.91 111 PRO A N 1
ATOM 894 C CA . PRO A 1 111 ? -15.385 -1.967 2.645 1.00 51.91 111 PRO A CA 1
ATOM 895 C C . PRO A 1 111 ? -15.349 -2.807 1.370 1.00 51.91 111 PRO A C 1
ATOM 897 O O . PRO A 1 111 ? -15.763 -2.373 0.288 1.00 51.91 111 PRO A O 1
ATOM 900 N N . ALA A 1 112 ? -14.906 -4.057 1.482 1.00 57.16 112 ALA A N 1
ATOM 901 C CA . ALA A 1 112 ? -15.452 -5.051 0.578 1.00 57.16 112 ALA A CA 1
ATOM 902 C C . ALA A 1 112 ? -16.980 -4.940 0.709 1.00 57.16 112 ALA A C 1
ATOM 904 O O . ALA A 1 112 ? -17.497 -5.038 1.818 1.00 57.16 112 ALA A O 1
ATOM 905 N N . ARG A 1 113 ? -17.699 -4.697 -0.399 1.00 64.69 113 ARG A N 1
ATOM 906 C CA . ARG A 1 113 ? -19.172 -4.548 -0.400 1.00 64.69 113 ARG A CA 1
ATOM 907 C C . ARG A 1 113 ? -19.893 -5.720 0.280 1.00 64.69 113 ARG A C 1
ATOM 909 O O . ARG A 1 113 ? -21.056 -5.583 0.638 1.00 64.69 113 ARG A O 1
ATOM 916 N N . TYR A 1 114 ? -19.186 -6.833 0.444 1.00 69.12 114 TYR A N 1
ATOM 917 C CA . TYR A 1 114 ? -19.585 -8.007 1.189 1.00 69.12 114 TYR A CA 1
ATOM 918 C C . TYR A 1 114 ? -18.583 -8.294 2.305 1.00 69.12 114 TYR A C 1
ATOM 920 O O . TYR A 1 114 ? -17.374 -8.373 2.063 1.00 69.12 114 TYR A O 1
ATOM 928 N N . THR A 1 115 ? -19.095 -8.525 3.504 1.00 74.94 115 THR A N 1
ATOM 929 C CA . THR A 1 115 ? -18.379 -9.130 4.623 1.00 74.94 115 THR A CA 1
ATOM 930 C C . THR A 1 115 ? -18.798 -10.594 4.731 1.00 74.94 115 THR A C 1
ATOM 932 O O . THR A 1 115 ? -19.929 -10.953 4.428 1.00 74.94 115 THR A O 1
ATOM 935 N N . LEU A 1 116 ? -17.876 -11.484 5.098 1.00 75.38 116 LEU A N 1
ATOM 936 C CA . LEU A 1 116 ? -18.217 -12.885 5.350 1.00 75.38 116 LEU A CA 1
ATOM 937 C C . LEU A 1 116 ? -18.649 -13.022 6.812 1.00 75.38 116 LEU A C 1
ATOM 939 O O . LEU A 1 116 ? -17.811 -12.859 7.706 1.00 75.38 116 LEU A O 1
ATOM 943 N N . ASP A 1 117 ? -19.915 -13.353 7.060 1.00 80.31 117 ASP A N 1
ATOM 944 C CA . ASP A 1 117 ? -20.354 -13.751 8.393 1.00 80.31 117 ASP A CA 1
ATOM 945 C C . ASP A 1 117 ? -19.805 -15.149 8.690 1.00 80.31 117 ASP A C 1
ATOM 947 O O . ASP A 1 117 ? -20.167 -16.148 8.073 1.00 80.31 117 ASP A O 1
ATOM 951 N N . ARG A 1 118 ? -18.890 -15.231 9.656 1.00 73.38 118 ARG A N 1
ATOM 952 C CA . ARG A 1 118 ? -18.213 -16.485 10.010 1.00 73.38 118 ARG A CA 1
ATOM 953 C C . ARG A 1 118 ? -19.123 -17.503 10.697 1.00 73.38 118 ARG A C 1
ATOM 955 O O . ARG A 1 118 ? -18.706 -18.649 10.837 1.00 73.38 118 ARG A O 1
ATOM 962 N N . LYS A 1 119 ? -20.309 -17.107 11.168 1.00 84.12 119 LYS A N 1
ATOM 963 C CA . LYS A 1 119 ? -21.256 -18.029 11.814 1.00 84.12 119 LYS A CA 1
ATOM 964 C C . LYS A 1 119 ? -22.104 -18.770 10.790 1.00 84.12 119 LYS A C 1
ATOM 966 O O . LYS A 1 119 ? -22.235 -19.985 10.875 1.00 84.12 119 LYS A O 1
ATOM 971 N N . THR A 1 120 ? -22.665 -18.031 9.842 1.00 84.88 120 THR A N 1
ATOM 972 C CA . THR A 1 120 ? -23.519 -18.556 8.767 1.00 84.88 120 THR A CA 1
ATOM 973 C C . THR A 1 120 ? -22.709 -19.012 7.554 1.00 84.88 120 THR A C 1
ATOM 975 O O . THR A 1 120 ? -23.188 -19.823 6.772 1.00 84.88 120 THR A O 1
ATOM 978 N N . MET A 1 121 ? -21.456 -18.551 7.433 1.00 80.12 121 MET A N 1
ATOM 979 C CA . MET A 1 121 ? -20.602 -18.704 6.248 1.00 80.12 121 MET A CA 1
ATOM 980 C C . MET A 1 121 ? -21.207 -18.052 4.996 1.00 80.12 121 MET A C 1
ATOM 982 O O . MET A 1 121 ? -20.871 -18.426 3.872 1.00 80.12 121 MET A O 1
ATOM 986 N N . GLU A 1 122 ? -22.065 -17.051 5.192 1.00 80.81 122 GLU A N 1
ATOM 987 C CA . GLU A 1 122 ? -22.711 -16.291 4.128 1.00 80.81 122 GLU A CA 1
ATOM 988 C C . GLU A 1 122 ? -22.037 -14.930 3.942 1.00 80.81 122 GLU A C 1
ATOM 990 O O . GLU A 1 122 ? -21.508 -14.322 4.878 1.00 80.81 122 GLU A O 1
ATOM 995 N N . PHE A 1 123 ? -22.034 -14.448 2.701 1.00 77.62 123 PHE A N 1
ATOM 996 C CA . PHE A 1 123 ? -21.615 -13.086 2.405 1.00 77.62 123 PHE A CA 1
ATOM 997 C C . PHE A 1 123 ? -22.776 -12.141 2.704 1.00 77.62 123 PHE A C 1
ATOM 999 O O . PHE A 1 123 ? -23.820 -12.224 2.067 1.00 77.62 123 PHE A O 1
ATOM 1006 N N . VAL A 1 124 ? -22.579 -11.239 3.659 1.00 79.81 124 VAL A N 1
ATOM 1007 C CA . VAL A 1 124 ? -23.556 -10.238 4.082 1.00 79.81 124 VAL A CA 1
ATOM 1008 C C . VAL A 1 124 ? -23.101 -8.871 3.589 1.00 79.81 124 VAL A C 1
ATOM 1010 O O . VAL A 1 124 ? -21.909 -8.567 3.543 1.00 79.81 124 VAL A O 1
ATOM 1013 N N . THR A 1 125 ? -24.052 -8.032 3.201 1.00 78.81 125 THR A N 1
ATOM 1014 C CA . THR A 1 125 ? -23.802 -6.633 2.865 1.00 78.81 125 THR A CA 1
ATOM 1015 C C . THR A 1 125 ? -24.625 -5.733 3.776 1.00 78.81 125 THR A C 1
ATOM 1017 O O . THR A 1 125 ? -25.820 -5.946 3.964 1.00 78.81 125 THR A O 1
ATOM 1020 N N . GLU A 1 126 ? -23.988 -4.717 4.353 1.00 78.00 126 GLU A N 1
ATOM 1021 C CA . GLU A 1 126 ? -24.674 -3.660 5.112 1.00 78.00 126 GLU A CA 1
ATOM 1022 C C . GLU A 1 126 ? -25.086 -2.491 4.202 1.00 78.00 126 GLU A C 1
ATOM 1024 O O . GLU A 1 126 ? -25.746 -1.549 4.634 1.00 78.00 126 GLU A O 1
ATOM 1029 N N . HIS A 1 127 ? -24.704 -2.540 2.923 1.00 73.25 127 HIS A N 1
ATOM 1030 C CA . HIS A 1 127 ? -24.904 -1.447 1.989 1.00 73.25 127 HIS A CA 1
ATOM 1031 C C . HIS A 1 127 ? -26.277 -1.516 1.308 1.00 73.25 127 HIS A C 1
ATOM 1033 O O . HIS A 1 127 ? -26.583 -2.439 0.549 1.00 73.25 127 HIS A O 1
ATOM 1039 N N . ASP A 1 128 ? -27.097 -0.487 1.528 1.00 79.88 128 ASP A N 1
ATOM 1040 C CA . ASP A 1 128 ? -28.447 -0.364 0.964 1.00 79.88 128 ASP A CA 1
ATOM 1041 C C . ASP A 1 128 ? -28.494 -0.420 -0.567 1.00 79.88 128 ASP A C 1
ATOM 1043 O O . ASP A 1 128 ? -29.449 -0.952 -1.133 1.00 79.88 128 ASP A O 1
ATOM 1047 N N . ASP A 1 129 ? -27.496 0.139 -1.256 1.00 76.00 129 ASP A N 1
ATOM 1048 C CA . ASP A 1 129 ? -27.418 0.112 -2.720 1.00 76.00 129 ASP A CA 1
ATOM 1049 C C . ASP A 1 129 ? -27.160 -1.305 -3.246 1.00 76.00 129 ASP A C 1
ATOM 1051 O O . ASP A 1 129 ? -27.770 -1.713 -4.236 1.00 76.00 129 ASP A O 1
ATOM 1055 N N . VAL A 1 130 ? -26.298 -2.064 -2.564 1.00 77.25 130 VAL A N 1
ATOM 1056 C CA . VAL A 1 130 ? -25.985 -3.458 -2.899 1.00 77.25 130 VAL A CA 1
ATOM 1057 C C . VAL A 1 130 ? -27.197 -4.343 -2.642 1.00 77.25 130 VAL A C 1
ATOM 1059 O O . VAL A 1 130 ? -27.604 -5.082 -3.532 1.00 77.25 130 VAL A O 1
ATOM 1062 N N . ARG A 1 131 ? -27.847 -4.189 -1.489 1.00 82.06 131 ARG A N 1
ATOM 1063 C CA . ARG A 1 131 ? -29.047 -4.951 -1.128 1.00 82.06 131 ARG A CA 1
ATOM 1064 C C . ARG A 1 131 ? -30.209 -4.717 -2.100 1.00 82.06 131 ARG A C 1
ATOM 1066 O O . ARG A 1 131 ? -30.792 -5.669 -2.608 1.00 82.06 131 ARG A O 1
ATOM 1073 N N . LYS A 1 132 ? -30.481 -3.458 -2.472 1.00 84.62 132 LYS A N 1
ATOM 1074 C CA . LYS A 1 132 ? -31.480 -3.120 -3.511 1.00 84.62 132 LYS A CA 1
ATOM 1075 C C . LYS A 1 132 ? -31.133 -3.719 -4.876 1.00 84.62 132 LYS A C 1
ATOM 1077 O O . LYS A 1 132 ? -32.026 -4.033 -5.662 1.00 84.62 132 LYS A O 1
ATOM 1082 N N . PHE A 1 133 ? -29.845 -3.821 -5.199 1.00 81.75 133 PHE A N 1
ATOM 1083 C CA . PHE A 1 133 ? -29.387 -4.463 -6.427 1.00 81.75 133 PHE A CA 1
ATOM 1084 C C . PHE A 1 133 ? -29.610 -5.979 -6.385 1.00 81.75 133 PHE A C 1
ATOM 1086 O O . PHE A 1 133 ? -30.089 -6.531 -7.372 1.00 81.75 133 PHE A O 1
ATOM 1093 N N . GLU A 1 134 ? -29.313 -6.640 -5.265 1.00 81.31 134 GLU A N 1
ATOM 1094 C CA . GLU A 1 134 ? -29.556 -8.075 -5.070 1.00 81.31 134 GLU A CA 1
ATOM 1095 C C . GLU A 1 134 ? -31.041 -8.424 -5.145 1.00 81.31 134 GLU A C 1
ATOM 1097 O O . GLU A 1 134 ? -31.409 -9.358 -5.851 1.00 81.31 134 GLU A O 1
ATOM 1102 N N . GLU A 1 135 ? -31.904 -7.643 -4.493 1.00 86.44 135 GLU A N 1
ATOM 1103 C CA . GLU A 1 135 ? -33.360 -7.810 -4.563 1.00 86.44 135 GLU A CA 1
ATOM 1104 C C . GLU A 1 135 ? -33.854 -7.749 -6.013 1.00 86.44 135 GLU A C 1
ATOM 1106 O O . GLU A 1 135 ? -34.542 -8.659 -6.480 1.00 86.44 135 GLU A O 1
ATOM 1111 N N . LYS A 1 136 ? -33.428 -6.723 -6.763 1.00 85.88 136 LYS A N 1
ATOM 1112 C CA . LYS A 1 136 ? -33.748 -6.599 -8.192 1.00 85.88 136 LYS A CA 1
ATOM 1113 C C . LYS A 1 136 ? -33.186 -7.758 -9.006 1.00 85.88 136 LYS A C 1
ATOM 1115 O O . LYS A 1 136 ? -33.853 -8.240 -9.915 1.00 85.88 136 LYS A O 1
ATOM 1120 N N . LEU A 1 137 ? -31.964 -8.199 -8.720 1.00 84.44 137 LEU A N 1
ATOM 1121 C CA . LEU A 1 137 ? -31.343 -9.308 -9.434 1.00 84.44 137 LEU A CA 1
ATOM 1122 C C . LEU A 1 137 ? -32.110 -10.614 -9.204 1.00 84.44 137 LEU A C 1
ATOM 1124 O O . LEU A 1 137 ? -32.388 -11.313 -10.172 1.00 84.44 137 LEU A O 1
ATOM 1128 N N . ASN A 1 138 ? -32.494 -10.906 -7.961 1.00 84.19 138 ASN A N 1
ATOM 1129 C CA . ASN A 1 138 ? -33.279 -12.083 -7.592 1.00 84.19 138 ASN A CA 1
ATOM 1130 C C . ASN A 1 138 ? -34.676 -12.050 -8.221 1.00 84.19 138 ASN A C 1
ATOM 1132 O O . ASN A 1 138 ? -35.147 -13.069 -8.718 1.00 84.19 138 ASN A O 1
ATOM 1136 N N . GLU A 1 139 ? -35.312 -10.876 -8.276 1.00 87.62 139 GLU A N 1
ATOM 1137 C CA . GLU A 1 139 ? -36.587 -10.692 -8.972 1.00 87.62 139 GLU A CA 1
ATOM 1138 C C . GLU A 1 139 ? -36.460 -11.004 -10.473 1.00 87.62 139 GLU A C 1
ATOM 1140 O O . GLU A 1 139 ? -37.293 -11.708 -11.044 1.00 87.62 139 GLU A O 1
ATOM 1145 N N . GLN A 1 140 ? -35.403 -10.510 -11.126 1.00 82.75 140 GLN A N 1
ATOM 1146 C CA . GLN A 1 140 ? -35.146 -10.794 -12.541 1.00 82.75 140 GLN A CA 1
ATOM 1147 C C . GLN A 1 140 ? -34.751 -12.255 -12.782 1.00 82.75 140 GLN A C 1
ATOM 1149 O O . GLN A 1 140 ? -35.116 -12.817 -13.811 1.00 82.75 140 GLN A O 1
ATOM 1154 N N . LEU A 1 141 ? -34.033 -12.880 -11.847 1.00 81.94 141 LEU A N 1
ATOM 1155 C CA . LEU A 1 141 ? -33.676 -14.295 -11.918 1.00 81.94 141 LEU A CA 1
ATOM 1156 C C . LEU A 1 141 ? -34.931 -15.172 -11.849 1.00 81.94 141 LEU A C 1
ATOM 1158 O O . LEU A 1 141 ? -35.129 -16.013 -12.717 1.00 81.94 141 LEU A O 1
ATOM 1162 N N . ALA A 1 142 ? -35.824 -14.893 -10.894 1.00 81.44 142 ALA A N 1
ATOM 1163 C CA . ALA A 1 142 ? -37.102 -15.586 -10.763 1.00 81.44 142 ALA A CA 1
ATOM 1164 C C . ALA A 1 142 ? -37.966 -15.446 -12.029 1.00 81.44 142 ALA A C 1
ATOM 1166 O O . ALA A 1 142 ? -38.600 -16.408 -12.452 1.00 81.44 142 ALA A O 1
ATOM 1167 N N . LYS A 1 143 ? -37.945 -14.274 -12.681 1.00 79.25 143 LYS A N 1
ATOM 1168 C CA . LYS A 1 143 ? -38.609 -14.057 -13.980 1.00 79.25 143 LYS A CA 1
ATOM 1169 C C . LYS A 1 143 ? -37.940 -14.825 -15.124 1.00 79.25 143 LYS A C 1
ATOM 1171 O O . LYS A 1 143 ? -38.632 -15.293 -16.018 1.00 79.25 143 LYS A O 1
ATOM 1176 N N . ALA A 1 144 ? -36.614 -14.957 -15.109 1.00 67.31 144 ALA A N 1
ATOM 1177 C CA . ALA A 1 144 ? -35.845 -15.651 -16.143 1.00 67.31 144 ALA A CA 1
ATOM 1178 C C . ALA A 1 144 ? -35.855 -17.189 -16.014 1.00 67.31 144 ALA A C 1
ATOM 1180 O O . ALA A 1 144 ? -35.480 -17.864 -16.981 1.00 67.31 144 ALA A O 1
ATOM 1181 N N . ASP A 1 145 ? -36.242 -17.717 -14.847 1.00 62.66 145 ASP A N 1
ATOM 1182 C CA . ASP A 1 145 ? -36.422 -19.147 -14.557 1.00 62.66 145 ASP A CA 1
ATOM 1183 C C . ASP A 1 145 ? -37.851 -19.649 -14.854 1.00 62.66 145 ASP A C 1
ATOM 1185 O O . ASP A 1 145 ? -38.074 -20.859 -14.937 1.00 62.66 145 ASP A O 1
ATOM 1189 N N . LEU A 1 146 ? -38.821 -18.750 -15.064 1.00 50.06 146 LEU A N 1
ATOM 1190 C CA . LEU A 1 146 ? -40.165 -19.122 -15.507 1.00 50.06 146 LEU A CA 1
ATOM 1191 C C . LEU A 1 146 ? -40.151 -19.468 -17.009 1.00 50.06 146 LEU A C 1
ATOM 1193 O O . LEU A 1 146 ? -39.705 -18.655 -17.824 1.00 50.06 146 LEU A O 1
ATOM 1197 N N . PRO A 1 147 ? -40.639 -20.657 -17.415 1.00 49.03 147 PRO A N 1
ATOM 1198 C CA . PRO A 1 147 ? -40.714 -21.037 -18.813 1.00 49.03 147 PRO A CA 1
ATOM 1199 C C . PRO A 1 147 ? -41.958 -20.392 -19.422 1.00 49.03 147 PRO A C 1
ATOM 1201 O O . PRO A 1 147 ? -42.986 -21.047 -19.578 1.00 49.03 147 PRO A O 1
ATOM 1204 N N . GLU A 1 148 ? -41.897 -19.109 -19.772 1.00 41.00 148 GLU A N 1
ATOM 1205 C CA . GLU A 1 148 ? -42.908 -18.570 -20.679 1.00 41.00 148 GLU A CA 1
ATOM 1206 C C . GLU A 1 148 ? -42.592 -19.038 -22.097 1.00 41.00 148 GLU A C 1
ATOM 1208 O O . GLU A 1 148 ? -41.784 -18.488 -22.848 1.00 41.00 148 GLU A O 1
ATOM 1213 N N . ALA A 1 149 ? -43.234 -20.163 -22.406 1.00 43.00 149 ALA A N 1
ATOM 1214 C CA . ALA A 1 149 ? -43.660 -20.518 -23.734 1.00 43.00 149 ALA A CA 1
ATOM 1215 C C . ALA A 1 149 ? -44.283 -19.287 -24.408 1.00 43.00 149 ALA A C 1
ATOM 1217 O O . ALA A 1 149 ? -45.356 -18.839 -24.027 1.00 43.00 149 ALA A O 1
ATOM 1218 N N . GLU A 1 150 ? -43.567 -18.733 -25.381 1.00 36.25 150 GLU A N 1
ATOM 1219 C CA . GLU A 1 150 ? -43.984 -18.577 -26.779 1.00 36.25 150 GLU A CA 1
ATOM 1220 C C . GLU A 1 150 ? -43.253 -17.392 -27.431 1.00 36.25 150 GLU A C 1
ATOM 1222 O O . GLU A 1 150 ? -43.294 -16.262 -26.957 1.00 36.25 150 GLU A O 1
ATOM 1227 N N . SER A 1 151 ? -42.656 -17.671 -28.599 1.00 33.91 151 SER A N 1
ATOM 1228 C CA . SER A 1 151 ? -42.191 -16.700 -29.605 1.00 33.91 151 SER A CA 1
ATOM 1229 C C . SER A 1 151 ? -40.848 -16.002 -29.301 1.00 33.91 151 SER A C 1
ATOM 1231 O O . SER A 1 151 ? -40.734 -15.176 -28.414 1.00 33.91 151 SER A O 1
ATOM 1233 N N . SER A 1 152 ? -39.739 -16.221 -30.009 1.00 31.69 152 SER A N 1
ATOM 1234 C CA . SER A 1 152 ? -39.513 -16.806 -31.326 1.00 31.69 152 SER A CA 1
ATOM 1235 C C . SER A 1 152 ? -38.040 -17.235 -31.440 1.00 31.69 152 SER A C 1
ATOM 1237 O O . SER A 1 152 ? -37.156 -16.573 -30.910 1.00 31.69 152 SER A O 1
ATOM 1239 N N . SER A 1 153 ? -37.808 -18.359 -32.125 1.00 39.22 153 SER A N 1
ATOM 1240 C CA . SER A 1 153 ? -36.624 -18.672 -32.941 1.00 39.22 153 SER A CA 1
ATOM 1241 C C . SER A 1 153 ? -35.233 -18.217 -32.446 1.00 39.22 153 SER A C 1
ATOM 1243 O O . SER A 1 153 ? -34.863 -17.058 -32.595 1.00 39.22 153 SER A O 1
ATOM 1245 N N . GLN A 1 154 ? -34.408 -19.208 -32.079 1.00 33.66 154 GLN A N 1
ATOM 1246 C CA . GLN A 1 154 ? -32.972 -19.154 -31.736 1.00 33.66 154 GLN A CA 1
ATOM 1247 C C . GLN A 1 154 ? -32.671 -18.900 -30.257 1.00 33.66 154 GLN A C 1
ATOM 1249 O O . GLN A 1 154 ? -32.124 -17.872 -29.867 1.00 33.66 154 GLN A O 1
ATOM 1254 N N . GLY A 1 155 ? -32.918 -19.925 -29.436 1.00 38.00 155 GLY A N 1
ATOM 1255 C CA . GLY A 1 155 ? -32.142 -20.091 -28.214 1.00 38.00 155 GLY A CA 1
ATOM 1256 C C . GLY A 1 155 ? -30.678 -20.272 -28.602 1.00 38.00 155 GLY A C 1
ATOM 1257 O O . GLY A 1 155 ? -30.309 -21.290 -29.189 1.00 38.00 155 GLY A O 1
ATOM 1258 N N . SER A 1 156 ? -29.854 -19.260 -28.339 1.00 45.09 156 SER A N 1
ATOM 1259 C CA . SER A 1 156 ? -28.412 -19.388 -28.479 1.00 45.09 156 SER A CA 1
ATOM 1260 C C . SER A 1 156 ? -27.944 -20.530 -27.584 1.00 45.09 156 SER A C 1
ATOM 1262 O O . SER A 1 156 ? -28.046 -20.457 -26.365 1.00 45.09 156 SER A O 1
ATOM 1264 N N . THR A 1 157 ? -27.417 -21.593 -28.185 1.00 55.25 157 THR A N 1
ATOM 1265 C CA . THR A 1 157 ? -26.806 -22.743 -27.496 1.00 55.25 157 THR A CA 1
ATOM 1266 C C . THR A 1 157 ? -25.424 -22.377 -26.930 1.00 55.25 157 THR A C 1
ATOM 1268 O O . THR A 1 157 ? -24.517 -23.205 -26.869 1.00 55.25 157 THR A O 1
ATOM 1271 N N . GLU A 1 158 ? -25.205 -21.104 -26.594 1.00 63.66 158 GLU A N 1
ATOM 1272 C CA . GLU A 1 158 ? -23.891 -20.613 -26.213 1.00 63.66 158 GLU A CA 1
ATOM 1273 C C . GLU A 1 158 ? -23.656 -20.864 -24.712 1.00 63.66 158 GLU A C 1
ATOM 1275 O O . GLU A 1 158 ? -24.512 -20.524 -23.896 1.00 63.66 158 GLU A O 1
ATOM 1280 N N . PRO A 1 159 ? -22.499 -21.419 -24.292 1.00 67.69 159 PRO A N 1
ATOM 1281 C CA . PRO A 1 159 ? -22.286 -21.855 -22.903 1.00 67.69 159 PRO A CA 1
ATOM 1282 C C . PRO A 1 159 ? -22.307 -20.743 -21.838 1.00 67.69 159 PRO A C 1
ATOM 1284 O O . PRO A 1 159 ? -22.134 -21.022 -20.653 1.00 67.69 159 PRO A O 1
ATOM 1287 N N . TRP A 1 160 ? -22.455 -19.483 -22.247 1.00 71.50 160 TRP A N 1
ATOM 1288 C CA . TRP A 1 160 ? -22.607 -18.337 -21.359 1.00 71.50 160 TRP A CA 1
ATOM 1289 C C . TRP A 1 160 ? -24.063 -17.891 -21.172 1.00 71.50 160 TRP A C 1
ATOM 1291 O O . TRP A 1 160 ? -24.295 -17.035 -20.321 1.00 71.50 160 TRP A O 1
ATOM 1301 N N . ASP A 1 161 ? -25.034 -18.414 -21.921 1.00 75.44 161 ASP A N 1
ATOM 1302 C CA . ASP A 1 161 ? -26.443 -18.027 -21.799 1.00 75.44 161 ASP A CA 1
ATOM 1303 C C . ASP A 1 161 ? -27.089 -18.714 -20.581 1.00 75.44 161 ASP A C 1
ATOM 1305 O O . ASP A 1 161 ? -27.634 -19.812 -20.657 1.00 75.44 161 ASP A O 1
ATOM 1309 N N . THR A 1 162 ? -26.945 -18.087 -19.411 1.00 79.06 162 THR A N 1
ATOM 1310 C CA . THR A 1 162 ? -27.507 -18.556 -18.135 1.00 79.06 162 THR A CA 1
ATOM 1311 C C . THR A 1 162 ? -28.601 -17.605 -17.646 1.00 79.06 162 THR A C 1
ATOM 1313 O O . THR A 1 162 ? -28.511 -16.404 -17.924 1.00 79.06 162 THR A O 1
ATOM 1316 N N . PRO A 1 163 ? -29.589 -18.070 -16.851 1.00 79.50 163 PRO A N 1
ATOM 1317 C CA . PRO A 1 163 ? -30.616 -17.199 -16.261 1.00 79.50 163 PRO A CA 1
ATOM 1318 C C . PRO A 1 163 ? -30.023 -15.980 -15.543 1.00 79.50 163 PRO A C 1
ATOM 1320 O O . PRO A 1 163 ? -30.488 -14.856 -15.718 1.00 79.50 163 PRO A O 1
ATOM 1323 N N . PHE A 1 164 ? -28.900 -16.181 -14.849 1.00 77.75 164 PHE A N 1
ATOM 1324 C CA . PHE A 1 164 ? -28.114 -15.125 -14.214 1.00 77.75 164 PHE A CA 1
ATOM 1325 C C . PHE A 1 164 ? -27.578 -14.078 -15.200 1.00 77.75 164 PHE A C 1
ATOM 1327 O O . PHE A 1 164 ? -27.704 -12.876 -14.968 1.00 77.75 164 PHE A O 1
ATOM 1334 N N . ASN A 1 165 ? -26.995 -14.505 -16.322 1.00 78.25 165 ASN A N 1
ATOM 1335 C CA . ASN A 1 165 ? -26.472 -13.582 -17.327 1.00 78.25 165 ASN A CA 1
ATOM 1336 C C . ASN A 1 165 ? -27.595 -12.838 -18.062 1.00 78.25 165 ASN A C 1
ATOM 1338 O O . ASN A 1 165 ? -27.436 -11.653 -18.367 1.00 78.25 165 ASN A O 1
ATOM 1342 N N . ARG A 1 166 ? -28.743 -13.491 -18.276 1.00 79.94 166 ARG A N 1
ATOM 1343 C CA . ARG A 1 166 ? -29.957 -12.859 -18.810 1.00 79.94 166 ARG A CA 1
ATOM 1344 C C . ARG A 1 166 ? -30.478 -11.773 -17.867 1.00 79.94 166 ARG A C 1
ATOM 1346 O O . ARG A 1 166 ? -30.610 -10.626 -18.291 1.00 79.94 166 ARG A O 1
ATOM 1353 N N . ALA A 1 167 ? -30.653 -12.096 -16.586 1.00 79.88 167 ALA A N 1
ATOM 1354 C CA . ALA A 1 167 ? -31.062 -11.151 -15.546 1.00 79.88 167 ALA A CA 1
ATOM 1355 C C . ALA A 1 167 ? -30.091 -9.960 -15.427 1.00 79.88 167 ALA A C 1
ATOM 1357 O O . ALA A 1 167 ? -30.512 -8.803 -15.395 1.00 79.88 167 ALA A O 1
ATOM 1358 N N . LEU A 1 168 ? -28.777 -10.218 -15.457 1.00 79.62 168 LEU A N 1
ATOM 1359 C CA . LEU A 1 168 ? -27.758 -9.166 -15.441 1.00 79.62 168 LEU A CA 1
ATOM 1360 C C . LEU A 1 168 ? -27.791 -8.263 -16.677 1.00 79.62 168 LEU A C 1
ATOM 1362 O O . LEU A 1 168 ? -27.494 -7.074 -16.561 1.00 79.62 168 LEU A O 1
ATOM 1366 N N . ASN A 1 169 ? -28.085 -8.804 -17.860 1.00 81.88 169 ASN A N 1
ATOM 1367 C CA . ASN A 1 169 ? -28.212 -7.997 -19.070 1.00 81.88 169 ASN A CA 1
ATOM 1368 C C . ASN A 1 169 ? -29.439 -7.085 -18.996 1.00 81.88 169 ASN A C 1
ATOM 1370 O O . ASN A 1 169 ? -29.300 -5.905 -19.310 1.00 81.88 169 ASN A O 1
ATOM 1374 N N . ILE A 1 170 ? -30.579 -7.585 -18.506 1.00 82.62 170 ILE A N 1
ATOM 1375 C CA . ILE A 1 170 ? -31.795 -6.783 -18.283 1.00 82.62 170 ILE A CA 1
ATOM 1376 C C . ILE A 1 170 ? -31.502 -5.633 -17.318 1.00 82.62 170 ILE A C 1
ATOM 1378 O O . ILE A 1 170 ? -31.780 -4.477 -17.625 1.00 82.62 170 ILE A O 1
ATOM 1382 N N . LEU A 1 171 ? -30.855 -5.931 -16.189 1.00 81.38 171 LEU A N 1
ATOM 1383 C CA . LEU A 1 171 ? -30.504 -4.938 -15.172 1.00 81.38 171 LEU A CA 1
ATOM 1384 C C . LEU A 1 171 ? -29.519 -3.871 -15.680 1.00 81.38 171 LEU A C 1
ATOM 1386 O O . LEU A 1 171 ? -29.470 -2.764 -15.154 1.00 81.38 171 LEU A O 1
ATOM 1390 N N . LYS A 1 172 ? -28.723 -4.209 -16.699 1.00 81.88 172 LYS A N 1
ATOM 1391 C CA . LYS A 1 172 ? -27.787 -3.301 -17.378 1.00 81.88 172 LYS A CA 1
ATOM 1392 C C . LYS A 1 172 ? -28.386 -2.640 -18.621 1.00 81.88 172 LYS A C 1
ATOM 1394 O O . LYS A 1 172 ? -27.627 -2.029 -19.370 1.00 81.88 172 LYS A O 1
ATOM 1399 N N . GLU A 1 173 ? -29.685 -2.810 -18.871 1.00 83.12 173 GLU A N 1
ATOM 1400 C CA . GLU A 1 173 ? -30.391 -2.282 -20.049 1.00 83.12 173 GLU A CA 1
ATOM 1401 C C . GLU A 1 173 ? -29.755 -2.741 -21.375 1.00 83.12 173 GLU A C 1
ATOM 1403 O O . GLU A 1 173 ? -29.673 -2.020 -22.370 1.00 83.12 173 GLU A O 1
ATOM 1408 N N . ARG A 1 174 ? -29.250 -3.978 -21.392 1.00 78.44 174 ARG A N 1
ATOM 1409 C CA . ARG A 1 174 ? -28.638 -4.617 -22.559 1.00 78.44 174 ARG A CA 1
ATOM 1410 C C . ARG A 1 174 ? -29.571 -5.689 -23.112 1.00 78.44 174 ARG A C 1
ATOM 1412 O O . ARG A 1 174 ? -30.315 -6.310 -22.358 1.00 78.44 174 ARG A O 1
ATOM 1419 N N . PRO A 1 175 ? -29.494 -5.976 -24.422 1.00 80.81 175 PRO A N 1
ATOM 1420 C CA . PRO A 1 175 ? -30.252 -7.081 -24.989 1.00 80.81 175 PRO A CA 1
ATOM 1421 C C . PRO A 1 175 ? -29.811 -8.401 -24.350 1.00 80.81 175 PRO A C 1
ATOM 1423 O O . PRO A 1 175 ? -28.612 -8.666 -24.212 1.00 80.81 175 PRO A O 1
ATOM 1426 N N . VAL A 1 176 ? -30.801 -9.218 -23.991 1.00 78.94 176 VAL A N 1
ATOM 1427 C CA . VAL A 1 176 ? -30.639 -10.503 -23.293 1.00 78.94 176 VAL A CA 1
ATOM 1428 C C . VAL A 1 176 ? -29.699 -11.445 -24.049 1.00 78.94 176 VAL A C 1
ATOM 1430 O O . VAL A 1 176 ? -28.869 -12.103 -23.431 1.00 78.94 176 VAL A O 1
ATOM 1433 N N . SER A 1 177 ? -29.755 -11.411 -25.383 1.00 74.75 177 SER A N 1
ATOM 1434 C CA . SER A 1 177 ? -28.981 -12.247 -26.307 1.00 74.75 177 SER A CA 1
ATOM 1435 C C . SER A 1 177 ? -27.506 -11.861 -26.472 1.00 74.75 177 SER A C 1
ATOM 1437 O O . SER A 1 177 ? -26.813 -12.451 -27.297 1.00 74.75 177 SER A O 1
ATOM 1439 N N . LYS A 1 178 ? -26.988 -10.854 -25.751 1.00 73.56 178 LYS A N 1
ATOM 1440 C CA . LYS A 1 178 ? -25.562 -10.491 -25.829 1.00 73.56 178 LYS A CA 1
ATOM 1441 C C . LYS A 1 178 ? -24.750 -11.159 -24.719 1.00 73.56 178 LYS A C 1
ATOM 1443 O O . LYS A 1 178 ? -25.191 -11.175 -23.572 1.00 73.56 178 LYS A O 1
ATOM 1448 N N . PRO A 1 179 ? -23.495 -11.561 -24.989 1.00 70.50 179 PRO A N 1
ATOM 1449 C CA . PRO A 1 179 ? -22.624 -12.067 -23.943 1.00 70.50 179 PRO A CA 1
ATOM 1450 C C . PRO A 1 179 ? -22.397 -11.013 -22.841 1.00 70.50 179 PRO A C 1
ATOM 1452 O O . PRO A 1 179 ? -22.422 -9.794 -23.116 1.00 70.50 179 PRO A O 1
ATOM 1455 N N . PRO A 1 180 ? -22.128 -11.460 -21.598 1.00 68.19 180 PRO A N 1
ATOM 1456 C CA . PRO A 1 180 ? -21.761 -10.589 -20.491 1.00 68.19 180 PRO A CA 1
ATOM 1457 C C . PRO A 1 180 ? -20.676 -9.591 -20.896 1.00 68.19 180 PRO A C 1
ATOM 1459 O O . PRO A 1 180 ? -19.709 -9.938 -21.582 1.00 68.19 180 PRO A O 1
ATOM 1462 N N . THR A 1 181 ? -20.825 -8.329 -20.483 1.00 61.53 181 THR A N 1
ATOM 1463 C CA . THR A 1 181 ? -19.820 -7.286 -20.724 1.00 61.53 181 THR A CA 1
ATOM 1464 C C . THR A 1 181 ? -18.569 -7.601 -19.908 1.00 61.53 181 THR A C 1
ATOM 1466 O O . THR A 1 181 ? -18.397 -7.172 -18.770 1.00 61.53 181 THR A O 1
ATOM 1469 N N . SER A 1 182 ? -17.686 -8.408 -20.481 1.00 53.31 182 SER A N 1
ATOM 1470 C CA . SER A 1 182 ? -16.435 -8.798 -19.858 1.00 53.31 182 SER A CA 1
ATOM 1471 C C . SER A 1 182 ? -15.396 -7.688 -19.994 1.00 53.31 182 SER A C 1
ATOM 1473 O O . SER A 1 182 ? -14.521 -7.736 -20.859 1.00 53.31 182 SER A O 1
ATOM 1475 N N . ALA A 1 183 ? -15.458 -6.701 -19.107 1.00 49.25 183 ALA A N 1
ATOM 1476 C CA . ALA A 1 183 ? -14.217 -6.099 -18.622 1.00 49.25 183 ALA A CA 1
ATOM 1477 C C . ALA A 1 183 ? -13.497 -7.043 -17.628 1.00 49.25 183 ALA A C 1
ATOM 1479 O O . ALA A 1 183 ? -12.336 -6.825 -17.298 1.00 49.25 183 ALA A O 1
ATOM 1480 N N . GLY A 1 184 ? -14.171 -8.112 -17.174 1.00 55.53 184 GLY A N 1
ATOM 1481 C CA . GLY A 1 184 ? -13.655 -9.103 -16.229 1.00 55.53 184 GLY A CA 1
ATOM 1482 C C . GLY A 1 184 ? -13.014 -10.339 -16.873 1.00 55.53 184 GLY A C 1
ATOM 1483 O O . GLY A 1 184 ? -13.358 -10.752 -17.986 1.00 55.53 184 GLY A O 1
ATOM 1484 N N . ARG A 1 185 ? -12.071 -10.933 -16.135 1.00 58.38 185 ARG A N 1
ATOM 1485 C CA . ARG A 1 185 ? -11.497 -12.261 -16.400 1.00 58.38 185 ARG A CA 1
ATOM 1486 C C . ARG A 1 185 ? -12.438 -13.336 -15.840 1.00 58.38 185 ARG A C 1
ATOM 1488 O O . ARG A 1 185 ? -13.227 -13.050 -14.945 1.00 58.38 185 ARG A O 1
ATOM 1495 N N . VAL A 1 186 ? -12.375 -14.556 -16.363 1.00 57.44 186 VAL A N 1
ATOM 1496 C CA . VAL A 1 186 ? -13.123 -15.694 -15.804 1.00 57.44 186 VAL A CA 1
ATOM 1497 C C . VAL A 1 186 ? -12.598 -15.986 -14.395 1.00 57.44 186 VAL A C 1
ATOM 1499 O O . VAL A 1 186 ? -11.397 -16.192 -14.237 1.00 57.44 186 VAL A O 1
ATOM 1502 N N . CYS A 1 187 ? -13.464 -15.983 -13.376 1.00 47.00 187 CYS A N 1
ATOM 1503 C CA . CYS A 1 187 ? -13.081 -16.340 -12.005 1.00 47.00 187 CYS A CA 1
ATOM 1504 C C . CYS A 1 187 ? -12.854 -17.855 -11.880 1.00 47.00 187 CYS A C 1
ATOM 1506 O O . CYS A 1 187 ? -13.696 -18.645 -12.300 1.00 47.00 187 CYS A O 1
ATOM 1508 N N . GLY A 1 188 ? -11.713 -18.240 -11.302 1.00 49.19 188 GLY A N 1
ATOM 1509 C CA . GLY A 1 188 ? -11.257 -19.622 -11.135 1.00 49.19 188 GLY A CA 1
ATOM 1510 C C . GLY A 1 188 ? -9.755 -19.674 -10.831 1.00 49.19 188 GLY A C 1
ATOM 1511 O O . GLY A 1 188 ? -9.005 -18.758 -11.182 1.00 49.19 188 GLY A O 1
ATOM 1512 N N . PHE A 1 189 ? -9.291 -20.723 -10.147 1.00 31.33 189 PHE A N 1
ATOM 1513 C CA . PHE A 1 189 ? -7.870 -20.874 -9.819 1.00 31.33 189 PHE A CA 1
ATOM 1514 C C . PHE A 1 189 ? -7.042 -20.935 -11.118 1.00 31.33 189 PHE A C 1
ATOM 1516 O O . PHE A 1 189 ? -7.238 -21.817 -11.952 1.00 31.33 189 PHE A O 1
ATOM 1523 N N . GLY A 1 190 ? -6.156 -19.956 -11.330 1.00 48.62 190 GLY A N 1
ATOM 1524 C CA . GLY A 1 190 ? -5.294 -19.873 -12.517 1.00 48.62 190 GLY A CA 1
ATOM 1525 C C . GLY A 1 190 ? -5.936 -19.297 -13.791 1.00 48.62 190 GLY A C 1
ATOM 1526 O O . GLY A 1 190 ? -5.267 -19.224 -14.825 1.00 48.62 190 GLY A O 1
ATOM 1527 N N . THR A 1 191 ? -7.193 -18.840 -13.770 1.00 52.34 191 THR A N 1
ATOM 1528 C CA . THR A 1 191 ? -7.838 -18.277 -14.967 1.00 52.34 191 THR A CA 1
ATOM 1529 C C . THR A 1 191 ? -7.686 -16.765 -15.027 1.00 52.34 191 THR A C 1
ATOM 1531 O O . THR A 1 191 ? -8.453 -15.994 -14.466 1.00 52.34 191 THR A O 1
ATOM 1534 N N . SER A 1 192 ? -6.691 -16.315 -15.788 1.00 56.88 192 SER A N 1
ATOM 1535 C CA . SER A 1 192 ? -6.538 -14.902 -16.140 1.00 56.88 192 SER A CA 1
ATOM 1536 C C . SER A 1 192 ? -7.179 -14.566 -17.509 1.00 56.88 192 SER A C 1
ATOM 1538 O O . SER A 1 192 ? -6.957 -13.497 -18.073 1.00 56.88 192 SER A O 1
ATOM 1540 N N . MET A 1 193 ? -7.984 -15.468 -18.074 1.00 63.41 193 MET A N 1
ATOM 1541 C CA . MET A 1 193 ? -8.534 -15.335 -19.429 1.00 63.41 193 MET A CA 1
ATOM 1542 C C . MET A 1 193 ? -9.729 -14.391 -19.488 1.00 63.41 193 MET A C 1
ATOM 1544 O O . MET A 1 193 ? -10.575 -14.387 -18.593 1.00 63.41 193 MET A O 1
ATOM 1548 N N . LYS A 1 194 ? -9.834 -13.626 -20.577 1.00 63.97 194 LYS A N 1
ATOM 1549 C CA . LYS A 1 194 ? -11.036 -12.834 -20.857 1.00 63.97 194 LYS A CA 1
ATOM 1550 C C . LYS A 1 194 ? -12.201 -13.769 -21.183 1.00 63.97 194 LYS A C 1
ATOM 1552 O O . LYS A 1 194 ? -12.013 -14.790 -21.837 1.00 63.97 194 LYS A O 1
ATOM 1557 N N . PHE A 1 195 ? -13.417 -13.391 -20.799 1.00 60.78 195 PHE A N 1
ATOM 1558 C CA . PHE A 1 195 ? -14.637 -14.162 -21.083 1.00 60.78 195 PHE A CA 1
ATOM 1559 C C . PHE A 1 195 ? -14.783 -14.505 -22.580 1.00 60.78 195 PHE A C 1
ATOM 1561 O O . PHE A 1 195 ? -15.028 -15.651 -22.941 1.00 60.78 195 PHE A O 1
ATOM 1568 N N . ARG A 1 196 ? -14.500 -13.530 -23.461 1.00 62.66 196 ARG A N 1
ATOM 1569 C CA . ARG A 1 196 ? -14.474 -13.707 -24.927 1.00 62.66 196 ARG A CA 1
ATOM 1570 C C . ARG A 1 196 ? -13.456 -14.729 -25.430 1.00 62.66 196 ARG A C 1
ATOM 1572 O O . ARG A 1 196 ? -13.599 -15.211 -26.543 1.00 62.66 196 ARG A O 1
ATOM 1579 N N . GLU A 1 197 ? -12.390 -14.991 -24.682 1.00 66.25 197 GLU A N 1
ATOM 1580 C CA . GLU A 1 197 ? -11.374 -15.986 -25.042 1.00 66.25 197 GLU A CA 1
ATOM 1581 C C . GLU A 1 197 ? -11.741 -17.373 -24.513 1.00 66.25 197 GLU A C 1
ATOM 1583 O O . GLU A 1 197 ? -11.338 -18.369 -25.104 1.00 66.25 197 GLU A O 1
ATOM 1588 N N . TYR A 1 198 ? -12.488 -17.438 -23.407 1.00 65.00 198 TYR A N 1
ATOM 1589 C CA . TYR A 1 198 ? -12.879 -18.683 -22.749 1.00 65.00 198 TYR A CA 1
ATOM 1590 C C . TYR A 1 198 ? -13.973 -19.449 -23.495 1.00 65.00 198 TYR A C 1
ATOM 1592 O O . TYR A 1 198 ? -13.926 -20.674 -23.521 1.00 65.00 198 TYR A O 1
ATOM 1600 N N . TYR A 1 199 ? -14.904 -18.745 -24.141 1.00 62.81 199 TYR A N 1
ATOM 1601 C CA . TYR A 1 199 ? -16.037 -19.352 -24.849 1.00 62.81 199 TYR A CA 1
ATOM 1602 C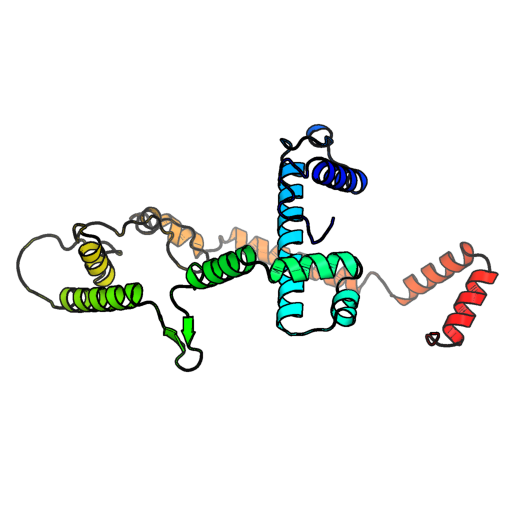 C . TYR A 1 199 ? -15.865 -19.446 -26.376 1.00 62.81 199 TYR A C 1
ATOM 1604 O O . TYR A 1 199 ? -16.846 -19.642 -27.082 1.00 62.81 199 TYR A O 1
ATOM 1612 N N . LYS A 1 200 ? -14.644 -19.315 -26.918 1.00 61.44 200 LYS A N 1
ATOM 1613 C CA . LYS A 1 200 ? -14.413 -19.586 -28.352 1.00 61.44 200 LYS A CA 1
ATOM 1614 C C . LYS A 1 200 ? -14.537 -21.087 -28.635 1.00 61.44 200 LYS A C 1
ATOM 1616 O O . LYS A 1 200 ? -13.996 -21.892 -27.883 1.00 61.44 200 LYS A O 1
ATOM 1621 N N . GLU A 1 201 ? -15.189 -21.432 -29.744 1.00 52.00 201 GLU A N 1
ATOM 1622 C CA . GLU A 1 201 ? -15.529 -22.805 -30.164 1.00 52.00 201 GLU A CA 1
ATOM 1623 C C . GLU A 1 201 ? -14.314 -23.737 -30.352 1.00 52.00 201 GLU A C 1
ATOM 1625 O O . GLU A 1 201 ? -14.442 -24.958 -30.267 1.00 52.00 201 GLU A O 1
ATOM 1630 N N . GLU A 1 202 ? -13.098 -23.203 -30.496 1.00 49.38 202 GLU A N 1
ATOM 1631 C CA . GLU A 1 202 ? -11.881 -24.016 -30.510 1.00 49.38 202 GLU A CA 1
ATOM 1632 C C . GLU A 1 202 ? -11.384 -24.346 -29.094 1.00 49.38 202 GLU A C 1
ATOM 1634 O O . GLU A 1 202 ? -10.423 -23.772 -28.569 1.00 49.38 202 GLU A O 1
ATOM 1639 N N . ASN A 1 203 ? -11.965 -25.386 -28.500 1.00 52.22 203 ASN A N 1
ATOM 1640 C CA . ASN A 1 203 ? -11.429 -26.069 -27.317 1.00 52.22 203 ASN A CA 1
ATOM 1641 C C . ASN A 1 203 ? -10.104 -26.831 -27.586 1.00 52.22 203 ASN A C 1
ATOM 1643 O O . ASN A 1 203 ? -9.796 -27.823 -26.924 1.00 52.22 203 ASN A O 1
ATOM 1647 N N . SER A 1 204 ? -9.254 -26.350 -28.499 1.00 50.78 204 SER A N 1
ATOM 1648 C CA . SER A 1 204 ? -7.882 -26.843 -28.675 1.00 50.78 204 SER A CA 1
ATOM 1649 C C . SER A 1 204 ? -6.999 -26.471 -27.475 1.00 50.78 204 SER A C 1
ATOM 1651 O O . SER A 1 204 ? -6.141 -27.243 -27.050 1.00 50.78 204 SER A O 1
ATOM 1653 N N . LYS A 1 205 ? -7.249 -25.313 -26.847 1.00 49.88 205 LYS A N 1
ATOM 1654 C CA . LYS A 1 205 ? -6.467 -24.820 -25.697 1.00 49.88 205 LYS A CA 1
ATOM 1655 C C . LYS A 1 205 ? -6.885 -25.421 -24.353 1.00 49.88 205 LYS A C 1
ATOM 1657 O O . LYS A 1 205 ? -6.073 -25.429 -23.432 1.00 49.88 205 LYS A O 1
ATOM 1662 N N . LYS A 1 206 ? -8.111 -25.946 -24.236 1.00 48.84 206 LYS A N 1
ATOM 1663 C CA . LYS A 1 206 ? -8.601 -26.608 -23.013 1.00 48.84 206 LYS A CA 1
ATOM 1664 C C . LYS A 1 206 ? -7.992 -28.010 -22.859 1.00 48.84 206 LYS A C 1
ATOM 1666 O O . LYS A 1 206 ? -7.546 -28.347 -21.768 1.00 48.84 206 LYS A O 1
ATOM 1671 N N . ARG A 1 207 ? -7.827 -28.757 -23.966 1.00 46.12 207 ARG A N 1
ATOM 1672 C CA . ARG A 1 207 ? -7.102 -30.050 -23.992 1.00 46.12 207 ARG A CA 1
ATOM 1673 C C . ARG A 1 207 ? -5.597 -29.924 -23.734 1.00 46.12 207 ARG A C 1
ATOM 1675 O O . ARG A 1 207 ? -5.014 -30.840 -23.173 1.00 46.12 207 ARG A O 1
ATOM 1682 N N . ARG A 1 208 ? -4.972 -28.789 -24.068 1.00 47.50 208 ARG A N 1
ATOM 1683 C CA . ARG A 1 208 ? -3.532 -28.561 -23.822 1.00 47.50 208 ARG A CA 1
ATOM 1684 C C . ARG A 1 208 ? -3.172 -28.292 -22.357 1.00 47.50 208 ARG A C 1
ATOM 1686 O O . ARG A 1 208 ? -1.997 -28.312 -22.033 1.00 47.50 208 ARG A O 1
ATOM 1693 N N . ARG A 1 209 ? -4.145 -28.008 -21.481 1.00 50.53 209 ARG A N 1
ATOM 1694 C CA . ARG A 1 209 ? -3.873 -27.696 -20.063 1.00 50.53 209 ARG A CA 1
ATOM 1695 C C . ARG A 1 209 ? -4.130 -28.854 -19.100 1.00 50.53 209 ARG A C 1
ATOM 1697 O O . ARG A 1 209 ? -3.645 -28.786 -17.981 1.00 50.53 209 ARG A O 1
ATOM 1704 N N . SER A 1 210 ? -4.880 -29.886 -19.501 1.00 49.53 210 SER A N 1
ATOM 1705 C CA . SER A 1 210 ? -5.132 -31.058 -18.641 1.00 49.53 210 SER A CA 1
ATOM 1706 C C . SER A 1 210 ? -4.243 -32.262 -18.957 1.00 49.53 210 SER A C 1
ATOM 1708 O O . SER A 1 210 ? -4.250 -33.225 -18.199 1.00 49.53 210 SER A O 1
ATOM 1710 N N . ALA A 1 211 ? -3.497 -32.234 -20.060 1.00 52.06 211 ALA A N 1
ATOM 1711 C CA . ALA A 1 211 ? -2.512 -33.253 -20.383 1.00 52.06 211 ALA A CA 1
ATOM 1712 C C . ALA A 1 211 ? -1.123 -32.623 -20.243 1.00 52.06 211 ALA A C 1
ATOM 1714 O O . ALA A 1 211 ? -0.731 -31.838 -21.103 1.00 52.06 211 ALA A O 1
ATOM 1715 N N . MET A 1 212 ? -0.398 -32.938 -19.160 1.00 56.41 212 MET A N 1
ATOM 1716 C CA . MET A 1 212 ? 1.069 -32.845 -19.201 1.00 56.41 212 MET A CA 1
ATOM 1717 C C . MET A 1 212 ? 1.525 -33.609 -20.441 1.00 56.41 212 MET A C 1
ATOM 1719 O O . MET A 1 212 ? 1.038 -34.727 -20.660 1.00 56.41 212 M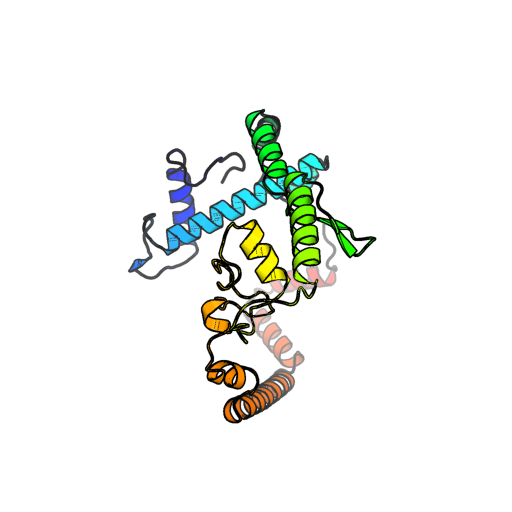ET A O 1
ATOM 1723 N N . SER A 1 213 ? 2.401 -33.014 -21.252 1.00 62.84 213 SER A N 1
ATOM 1724 C CA . SER A 1 213 ? 2.990 -33.760 -22.359 1.00 62.84 213 SER A CA 1
ATOM 1725 C C . SER A 1 213 ? 3.747 -34.967 -21.777 1.00 62.84 213 SER A C 1
ATOM 1727 O O . SER A 1 213 ? 4.208 -34.923 -20.633 1.00 62.84 213 SER A O 1
ATOM 1729 N N . GLU A 1 214 ? 3.832 -36.080 -22.509 1.00 67.56 214 GLU A N 1
ATOM 1730 C CA . GLU A 1 214 ? 4.629 -37.231 -22.046 1.00 67.56 214 GLU A CA 1
ATOM 1731 C C . GLU A 1 214 ? 6.107 -36.845 -21.854 1.00 67.56 214 GLU A C 1
ATOM 1733 O O . GLU A 1 214 ? 6.771 -37.370 -20.964 1.00 67.56 214 GLU A O 1
ATOM 1738 N N . GLU A 1 215 ? 6.588 -35.851 -22.607 1.00 67.62 215 GLU A N 1
ATOM 1739 C CA . GLU A 1 215 ? 7.926 -35.270 -22.455 1.00 67.62 215 GLU A CA 1
ATOM 1740 C C . GLU A 1 215 ? 8.063 -34.539 -21.107 1.00 67.62 215 GLU A C 1
ATOM 1742 O O . GLU A 1 215 ? 9.036 -34.758 -20.388 1.00 67.62 215 GLU A O 1
ATOM 1747 N N . ASP A 1 216 ? 7.048 -33.770 -20.695 1.00 71.44 216 ASP A N 1
ATOM 1748 C CA . ASP A 1 216 ? 7.049 -33.047 -19.414 1.00 71.44 216 ASP A CA 1
ATOM 1749 C C . ASP A 1 216 ? 7.003 -34.022 -18.224 1.00 71.44 216 ASP A C 1
ATOM 1751 O O . ASP A 1 216 ? 7.611 -33.783 -17.179 1.00 71.44 216 ASP A O 1
ATOM 1755 N N . LYS A 1 217 ? 6.270 -35.140 -18.352 1.00 75.12 217 LYS A N 1
ATOM 1756 C CA . LYS A 1 217 ? 6.235 -36.193 -17.320 1.00 75.12 217 LYS A CA 1
ATOM 1757 C C . LYS A 1 217 ? 7.594 -36.872 -17.184 1.00 75.12 217 LYS A C 1
ATOM 1759 O O . LYS A 1 217 ? 8.055 -37.067 -16.059 1.00 75.12 217 LYS A O 1
ATOM 1764 N N . ALA A 1 218 ? 8.235 -37.181 -18.310 1.00 79.12 218 ALA A N 1
ATOM 1765 C CA . ALA A 1 218 ? 9.569 -37.766 -18.332 1.00 79.12 218 ALA A CA 1
ATOM 1766 C C . ALA A 1 218 ? 10.613 -36.817 -17.718 1.00 79.12 218 ALA A C 1
ATOM 1768 O O . ALA A 1 218 ? 11.412 -37.243 -16.882 1.00 79.12 218 ALA A O 1
ATOM 1769 N N . GLU A 1 219 ? 10.561 -35.520 -18.039 1.00 81.12 219 GLU A N 1
ATOM 1770 C CA . GLU A 1 219 ? 11.461 -34.514 -17.462 1.00 81.12 219 GLU A CA 1
ATOM 1771 C C . GLU A 1 219 ? 11.294 -34.407 -15.937 1.00 81.12 219 GLU A C 1
ATOM 1773 O O . GLU A 1 219 ? 12.278 -34.386 -15.193 1.00 81.12 219 GLU A O 1
ATOM 1778 N N . VAL A 1 220 ? 10.053 -34.408 -15.439 1.00 80.75 220 VAL A N 1
ATOM 1779 C CA . VAL A 1 220 ? 9.777 -34.373 -13.993 1.00 80.75 220 VAL A CA 1
ATOM 1780 C C . VAL A 1 220 ? 10.311 -35.622 -13.284 1.00 80.75 220 VAL A C 1
ATOM 1782 O O . VAL A 1 220 ? 10.850 -35.508 -12.179 1.00 80.75 220 VAL A O 1
ATOM 1785 N N . GLU A 1 221 ? 10.206 -36.807 -13.887 1.00 83.19 221 GLU A N 1
ATOM 1786 C CA . GLU A 1 221 ? 10.790 -38.030 -13.323 1.00 83.19 221 GLU A CA 1
ATOM 1787 C C . GLU A 1 221 ? 12.322 -37.999 -13.304 1.00 83.19 221 GLU A C 1
ATOM 1789 O O . GLU A 1 221 ? 12.935 -38.398 -12.308 1.00 83.19 221 GLU A O 1
ATOM 1794 N N . GLU A 1 222 ? 12.961 -37.489 -14.358 1.00 87.56 222 GLU A N 1
ATOM 1795 C CA . GLU A 1 222 ? 14.413 -37.307 -14.380 1.00 87.56 222 GLU A CA 1
ATOM 1796 C C . GLU A 1 222 ? 14.891 -36.317 -13.318 1.00 87.56 222 GLU A C 1
ATOM 1798 O O . GLU A 1 222 ? 15.889 -36.566 -12.636 1.00 87.56 222 GLU A O 1
ATOM 1803 N N . LEU A 1 223 ? 14.182 -35.198 -13.152 1.00 86.44 223 LEU A N 1
ATOM 1804 C CA . LEU A 1 223 ? 14.498 -34.203 -12.131 1.00 86.44 223 LEU A CA 1
ATOM 1805 C C . LEU A 1 223 ? 14.361 -34.793 -10.725 1.00 86.44 223 LEU A C 1
ATOM 1807 O O . LEU A 1 223 ? 15.240 -34.578 -9.892 1.00 86.44 223 LEU A O 1
ATOM 1811 N N . ARG A 1 224 ? 13.327 -35.605 -10.473 1.00 85.12 224 ARG A N 1
ATOM 1812 C CA . ARG A 1 224 ? 13.167 -36.320 -9.195 1.00 85.12 224 ARG A CA 1
ATOM 1813 C C . ARG A 1 224 ? 14.331 -37.272 -8.916 1.00 85.12 224 ARG A C 1
ATOM 1815 O O . ARG A 1 224 ? 14.853 -37.270 -7.803 1.00 85.12 224 ARG A O 1
ATOM 1822 N N . LYS A 1 225 ? 14.790 -38.026 -9.921 1.00 89.50 225 LYS A N 1
ATOM 1823 C CA . LYS A 1 225 ? 15.972 -38.901 -9.793 1.00 89.50 225 LYS A CA 1
ATOM 1824 C C . LYS A 1 225 ? 17.247 -38.099 -9.509 1.00 89.50 225 LYS A C 1
ATOM 1826 O O . LYS A 1 225 ? 18.028 -38.482 -8.643 1.00 89.50 225 LYS A O 1
ATOM 1831 N N . LYS A 1 226 ? 17.451 -36.963 -10.188 1.00 87.12 226 LYS A N 1
ATOM 1832 C CA . LYS A 1 226 ? 18.607 -36.075 -9.954 1.00 87.12 226 LYS A CA 1
ATOM 1833 C C . LYS A 1 226 ? 18.611 -35.497 -8.535 1.00 87.12 226 LYS A C 1
ATOM 1835 O O . LYS A 1 226 ? 19.672 -35.453 -7.923 1.00 87.12 226 LYS A O 1
ATOM 1840 N N . VAL A 1 227 ? 17.453 -35.091 -8.010 1.00 86.12 227 VAL A N 1
ATOM 1841 C CA . VAL A 1 227 ? 17.325 -34.581 -6.632 1.00 86.12 227 VAL A CA 1
ATOM 1842 C C . VAL A 1 227 ? 17.663 -35.667 -5.611 1.00 86.12 227 VAL A C 1
ATOM 1844 O O . VAL A 1 227 ? 18.502 -35.426 -4.751 1.00 86.12 227 VAL A O 1
ATOM 1847 N N . SER A 1 228 ? 17.123 -36.879 -5.766 1.00 81.00 228 SER A N 1
ATOM 1848 C CA . SER A 1 228 ? 17.443 -38.013 -4.883 1.00 81.00 228 SER A CA 1
ATOM 1849 C C . SER A 1 228 ? 18.945 -38.344 -4.875 1.00 81.00 228 SER A C 1
ATOM 1851 O O . SER A 1 228 ? 19.541 -38.487 -3.812 1.00 81.00 228 SER A O 1
ATOM 1853 N N . MET A 1 229 ? 19.599 -38.348 -6.041 1.00 77.88 229 MET A N 1
ATOM 1854 C CA . MET A 1 229 ? 21.052 -38.557 -6.138 1.00 77.88 229 MET A CA 1
ATOM 1855 C C . MET A 1 229 ? 21.874 -37.434 -5.484 1.00 77.88 229 MET A C 1
ATOM 1857 O O . MET A 1 229 ? 22.995 -37.669 -5.031 1.00 77.88 229 MET A O 1
ATOM 1861 N N . LEU A 1 230 ? 21.370 -36.195 -5.477 1.00 76.62 230 LEU A N 1
ATOM 1862 C CA . LEU A 1 230 ? 22.027 -35.067 -4.811 1.00 76.62 230 LEU A CA 1
ATOM 1863 C C . LEU A 1 230 ? 21.864 -35.139 -3.292 1.00 76.62 230 LEU A C 1
ATOM 1865 O O . LEU A 1 230 ? 22.832 -34.881 -2.582 1.00 76.62 230 LEU A O 1
ATOM 1869 N N . GLU A 1 231 ? 20.689 -35.534 -2.806 1.00 74.06 231 GLU A N 1
ATOM 1870 C CA . GLU A 1 231 ? 20.429 -35.752 -1.380 1.00 74.06 231 GLU A CA 1
ATOM 1871 C C . GLU A 1 231 ? 21.312 -36.877 -0.820 1.00 74.06 231 GLU A C 1
ATOM 1873 O O . GLU A 1 231 ? 21.946 -36.701 0.219 1.00 74.06 231 GLU A O 1
ATOM 1878 N N . GLU A 1 232 ? 21.460 -37.990 -1.545 1.00 71.12 232 GLU A N 1
ATOM 1879 C CA . GLU A 1 232 ? 22.358 -39.087 -1.156 1.00 71.12 232 GLU A CA 1
ATOM 1880 C C . GLU A 1 232 ? 23.837 -38.678 -1.182 1.00 71.12 232 GLU A C 1
ATOM 1882 O O . GLU A 1 232 ? 24.605 -39.042 -0.290 1.00 71.12 232 GLU A O 1
ATOM 1887 N N . LYS A 1 233 ? 24.259 -37.878 -2.169 1.00 66.44 233 LYS A N 1
ATOM 1888 C CA . LYS A 1 233 ? 25.624 -37.327 -2.199 1.00 66.44 233 LYS A CA 1
ATOM 1889 C C . LYS A 1 233 ? 25.872 -36.361 -1.048 1.00 66.44 233 LYS A C 1
ATOM 1891 O O . LYS A 1 233 ? 26.947 -36.405 -0.463 1.00 66.44 233 LYS A O 1
ATOM 1896 N N . GLN A 1 234 ? 24.894 -35.528 -0.703 1.00 63.62 234 GLN A N 1
ATOM 1897 C CA . GLN A 1 234 ? 24.989 -34.615 0.432 1.00 63.62 234 GLN A CA 1
ATOM 1898 C C . GLN A 1 234 ? 25.022 -35.371 1.770 1.00 63.62 234 GLN A C 1
ATOM 1900 O O . GLN A 1 234 ? 25.724 -34.943 2.683 1.00 63.62 234 GLN A O 1
ATOM 1905 N N . ALA A 1 235 ? 24.323 -36.506 1.872 1.00 60.53 235 ALA A N 1
ATOM 1906 C CA . ALA A 1 235 ? 24.393 -37.399 3.027 1.00 60.53 235 ALA A CA 1
ATOM 1907 C C . ALA A 1 235 ? 25.745 -38.132 3.131 1.00 60.53 235 ALA A C 1
ATOM 1909 O O . ALA A 1 235 ? 26.239 -38.334 4.236 1.00 60.53 235 ALA A O 1
ATOM 1910 N N . ASN A 1 236 ? 26.367 -38.479 1.999 1.00 61.19 236 ASN A N 1
ATOM 1911 C CA . ASN A 1 236 ? 27.616 -39.249 1.959 1.00 61.19 236 ASN A CA 1
ATOM 1912 C C . ASN A 1 236 ? 28.906 -38.405 1.910 1.00 61.19 236 ASN A C 1
ATOM 1914 O O . ASN A 1 236 ? 29.984 -38.978 2.045 1.00 61.19 236 ASN A O 1
ATOM 1918 N N . SER A 1 237 ? 28.852 -37.082 1.693 1.00 58.25 237 SER A N 1
ATOM 1919 C CA . SER A 1 237 ? 30.062 -36.280 1.423 1.00 58.25 237 SER A CA 1
ATOM 1920 C C . SER A 1 237 ? 30.535 -35.336 2.530 1.00 58.25 237 SER A C 1
ATOM 1922 O O . SER A 1 237 ? 31.424 -34.533 2.257 1.00 58.25 237 SER A O 1
ATOM 1924 N N . MET A 1 238 ? 30.005 -35.386 3.752 1.00 54.66 238 MET A N 1
ATOM 1925 C CA . MET A 1 238 ? 30.598 -34.654 4.882 1.00 54.66 238 MET A CA 1
ATOM 1926 C C . MET A 1 238 ? 30.353 -35.407 6.188 1.00 54.66 238 MET A C 1
ATOM 1928 O O . MET A 1 238 ? 29.306 -35.242 6.814 1.00 54.66 238 MET A O 1
ATOM 1932 N N . ASP A 1 239 ? 31.337 -36.196 6.621 1.00 62.56 239 ASP A N 1
ATOM 1933 C CA . ASP A 1 239 ? 31.409 -36.620 8.015 1.00 62.56 239 ASP A CA 1
ATOM 1934 C C . ASP A 1 239 ? 31.639 -35.346 8.845 1.00 62.56 239 ASP A C 1
ATOM 1936 O O . ASP A 1 239 ? 32.703 -34.721 8.766 1.00 62.56 239 ASP A O 1
ATOM 1940 N N . LYS A 1 240 ? 30.591 -34.861 9.527 1.00 60.44 240 LYS A N 1
ATOM 1941 C CA . LYS A 1 240 ? 30.608 -33.570 10.249 1.00 60.44 240 LYS A CA 1
ATOM 1942 C C . LYS A 1 240 ? 31.819 -33.464 11.178 1.00 60.44 240 LYS A C 1
ATOM 1944 O O . LYS A 1 240 ? 32.427 -32.401 11.272 1.00 60.44 240 LYS A O 1
ATOM 1949 N N . ASP A 1 241 ? 32.223 -34.592 11.751 1.00 62.56 241 ASP A N 1
ATOM 1950 C CA . ASP A 1 241 ? 33.338 -34.694 12.683 1.00 62.56 241 ASP A CA 1
ATOM 1951 C C . ASP A 1 241 ? 34.706 -34.427 12.030 1.00 62.56 241 ASP A C 1
ATOM 1953 O O . ASP A 1 241 ? 35.603 -33.888 12.682 1.00 62.56 241 ASP A O 1
ATOM 1957 N N . GLU A 1 242 ? 34.908 -34.768 10.752 1.00 68.31 242 GLU A N 1
ATOM 1958 C CA . GLU A 1 242 ? 36.154 -34.437 10.040 1.00 68.31 242 GLU A CA 1
ATOM 1959 C C . GLU A 1 242 ? 36.227 -32.954 9.681 1.00 68.31 242 GLU A C 1
ATOM 1961 O O . GLU A 1 242 ? 37.290 -32.334 9.782 1.00 68.31 242 GLU A O 1
ATOM 1966 N N . VAL A 1 243 ? 35.093 -32.371 9.298 1.00 65.81 243 VAL A N 1
ATOM 1967 C CA . VAL A 1 243 ? 34.996 -30.957 8.919 1.00 65.81 243 VAL A CA 1
ATOM 1968 C C . VAL A 1 243 ? 35.232 -30.067 10.133 1.00 65.81 243 VAL A C 1
ATOM 1970 O O . VAL A 1 243 ? 36.001 -29.106 10.042 1.00 65.81 243 VAL A O 1
ATOM 1973 N N . ASP A 1 244 ? 34.663 -30.431 11.281 1.00 68.44 244 ASP A N 1
ATOM 1974 C CA . ASP A 1 244 ? 34.845 -29.701 12.533 1.00 68.44 244 ASP A CA 1
ATOM 1975 C C . ASP A 1 244 ? 36.297 -29.794 13.031 1.00 68.44 244 ASP A C 1
ATOM 1977 O O . ASP A 1 244 ? 36.889 -28.778 13.404 1.00 68.44 244 ASP A O 1
ATOM 1981 N N . LYS A 1 245 ? 36.946 -30.964 12.919 1.00 73.94 245 LYS A N 1
ATOM 1982 C CA . LYS A 1 245 ? 38.382 -31.118 13.234 1.00 73.94 245 LYS A CA 1
ATOM 1983 C C . LYS A 1 245 ? 39.277 -30.282 12.319 1.00 73.94 245 LYS A C 1
ATOM 1985 O O . LYS A 1 245 ? 40.248 -29.675 12.783 1.00 73.94 245 LYS A O 1
ATOM 1990 N N . LEU A 1 246 ? 38.976 -30.236 11.020 1.00 76.19 246 LEU A N 1
ATOM 1991 C CA . LEU A 1 246 ? 39.745 -29.441 10.061 1.00 76.19 246 LEU A CA 1
ATOM 1992 C C . LEU A 1 246 ? 39.575 -27.936 10.321 1.00 76.19 246 LEU A C 1
ATOM 1994 O O . LEU A 1 246 ? 40.530 -27.164 10.192 1.00 76.19 246 LEU A O 1
ATOM 1998 N N . PHE A 1 247 ? 38.366 -27.528 10.709 1.00 73.88 247 PHE A N 1
ATOM 1999 C CA . PHE A 1 247 ? 38.037 -26.154 11.063 1.00 73.88 247 PHE A CA 1
ATOM 2000 C C . PHE A 1 247 ? 38.726 -25.722 12.362 1.00 73.88 247 PHE A C 1
ATOM 2002 O O . PHE A 1 247 ? 39.369 -24.673 12.386 1.00 73.88 247 PHE A O 1
ATOM 2009 N N . GLU A 1 248 ? 38.705 -26.555 13.407 1.00 74.06 248 GLU A N 1
ATOM 2010 C CA . GLU A 1 248 ? 39.432 -26.294 14.654 1.00 74.06 248 GLU A CA 1
ATOM 2011 C C . GLU A 1 248 ? 40.938 -26.150 14.438 1.00 74.06 248 GLU A C 1
ATOM 2013 O O . GLU A 1 248 ? 41.567 -25.267 15.023 1.00 74.06 248 GLU A O 1
ATOM 2018 N N . LYS A 1 249 ? 41.532 -27.004 13.596 1.00 77.75 249 LYS A N 1
ATOM 2019 C CA . LYS A 1 249 ? 42.964 -26.926 13.294 1.00 77.75 249 LYS A CA 1
ATOM 2020 C C . LYS A 1 249 ? 43.313 -25.596 12.623 1.00 77.75 249 LYS A C 1
ATOM 2022 O O . LYS A 1 249 ? 44.225 -24.908 13.067 1.00 77.75 249 LYS A O 1
ATOM 2027 N N . LYS A 1 250 ? 42.529 -25.183 11.621 1.00 78.19 250 LYS A N 1
ATOM 2028 C CA . LYS A 1 250 ? 42.730 -23.893 10.945 1.00 78.19 250 LYS A CA 1
ATOM 2029 C C . LYS A 1 250 ? 42.489 -22.691 11.856 1.00 78.19 250 LYS A C 1
ATOM 2031 O O . LYS A 1 250 ? 43.175 -21.684 11.713 1.00 78.19 250 LYS A O 1
ATOM 2036 N N . LEU A 1 251 ? 41.542 -22.784 12.789 1.00 74.12 251 LEU A N 1
ATOM 2037 C CA . LEU A 1 251 ? 41.313 -21.732 13.778 1.00 74.12 251 LEU A CA 1
ATOM 2038 C C . LEU A 1 251 ? 42.502 -21.570 14.731 1.00 74.12 251 LEU A C 1
ATOM 2040 O O . LEU A 1 251 ? 42.852 -20.436 15.050 1.00 74.12 251 LEU A O 1
ATOM 2044 N N . ARG A 1 252 ? 43.147 -22.671 15.142 1.00 73.50 252 ARG A N 1
ATOM 2045 C CA . ARG A 1 252 ? 44.360 -22.625 15.977 1.00 73.50 252 ARG A CA 1
ATOM 2046 C C . ARG A 1 252 ? 45.553 -22.005 15.259 1.00 73.50 252 ARG A C 1
ATOM 2048 O O . ARG A 1 252 ? 46.299 -21.261 15.881 1.00 73.50 252 ARG A O 1
ATOM 2055 N N . ASP A 1 253 ? 45.704 -22.280 13.967 1.00 78.44 253 ASP A N 1
ATOM 2056 C CA . ASP A 1 253 ? 46.809 -21.736 13.169 1.00 78.44 253 ASP A CA 1
ATOM 2057 C C . ASP A 1 253 ? 46.636 -20.234 12.871 1.00 78.44 253 ASP A C 1
ATOM 2059 O O . ASP A 1 253 ? 47.617 -19.521 12.666 1.00 78.44 253 ASP A O 1
ATOM 2063 N N . PHE A 1 254 ? 45.392 -19.745 12.825 1.00 78.75 254 PHE A N 1
ATOM 2064 C CA . PHE A 1 254 ? 45.081 -18.371 12.422 1.00 78.75 254 PHE A CA 1
ATOM 2065 C C . PHE A 1 254 ? 44.924 -17.393 13.595 1.00 78.75 254 PHE A C 1
ATOM 2067 O O . PHE A 1 254 ? 45.153 -16.195 13.424 1.00 78.75 254 PHE A O 1
ATOM 2074 N N . LEU A 1 255 ? 44.515 -17.865 14.776 1.00 75.81 255 LEU A N 1
ATOM 2075 C CA . LEU A 1 255 ? 44.240 -16.999 15.924 1.00 75.81 255 LEU A CA 1
ATOM 2076 C C . LEU A 1 255 ? 45.374 -17.035 16.963 1.00 75.81 255 LEU A C 1
ATOM 2078 O O . LEU A 1 255 ? 45.884 -18.109 17.274 1.00 75.81 255 LEU A O 1
ATOM 2082 N N . PRO A 1 256 ? 45.744 -15.885 17.562 1.00 76.00 256 PRO A N 1
ATOM 2083 C CA . PRO A 1 256 ? 46.711 -15.850 18.654 1.00 76.00 256 PRO A CA 1
ATOM 2084 C C . PRO A 1 256 ? 46.240 -16.697 19.848 1.00 76.00 256 PRO A C 1
ATOM 2086 O O . PRO A 1 256 ? 45.045 -16.682 20.168 1.00 76.00 256 PRO A O 1
ATOM 2089 N N . PRO A 1 257 ? 47.152 -17.375 20.568 1.00 70.06 257 PRO A N 1
ATOM 2090 C CA . PRO A 1 257 ? 46.798 -18.299 21.647 1.00 70.06 257 PRO A CA 1
ATOM 2091 C C . PRO A 1 257 ? 45.971 -17.640 22.762 1.00 70.06 257 PRO A C 1
ATOM 2093 O O . PRO A 1 257 ? 45.060 -18.271 23.291 1.00 70.06 257 PRO A O 1
ATOM 2096 N N . GLN A 1 258 ? 46.177 -16.342 23.033 1.00 74.12 258 GLN A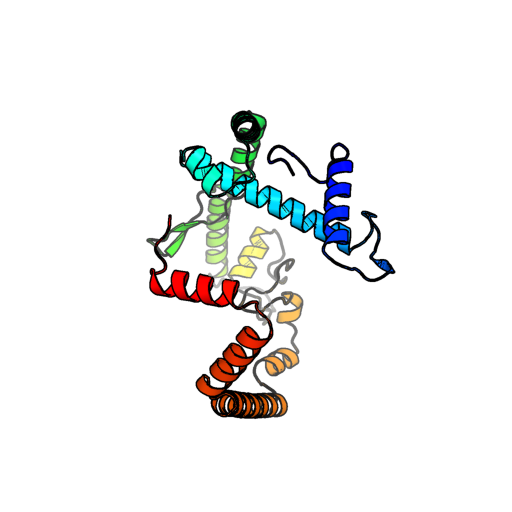 N 1
ATOM 2097 C CA . GLN A 1 258 ? 45.398 -15.615 24.045 1.00 74.12 258 GLN A CA 1
ATOM 2098 C C . GLN A 1 258 ? 43.903 -15.511 23.692 1.00 74.12 258 GLN A C 1
ATOM 2100 O O . GLN A 1 258 ? 43.047 -15.495 24.575 1.00 74.12 258 GLN A O 1
ATOM 2105 N N . VAL A 1 259 ? 43.568 -15.446 22.399 1.00 70.12 259 VAL A N 1
ATOM 2106 C CA . VAL A 1 259 ? 42.177 -15.365 21.924 1.00 70.12 259 VAL A CA 1
ATOM 2107 C C . VAL A 1 259 ? 41.494 -16.726 22.040 1.00 70.12 259 VAL A C 1
ATOM 2109 O O . VAL A 1 259 ? 40.328 -16.807 22.421 1.00 70.12 259 VAL A O 1
ATOM 2112 N N . ILE A 1 260 ? 42.231 -17.802 21.764 1.00 71.81 260 ILE A N 1
ATOM 2113 C CA . ILE A 1 260 ? 41.733 -19.177 21.863 1.00 71.81 260 ILE A CA 1
ATOM 2114 C C . ILE A 1 260 ? 41.461 -19.539 23.326 1.00 71.81 260 ILE A C 1
ATOM 2116 O O . ILE A 1 260 ? 40.395 -20.070 23.635 1.00 71.81 260 ILE A O 1
ATOM 2120 N N . GLU A 1 261 ? 42.372 -19.187 24.235 1.00 69.50 261 GLU A N 1
ATOM 2121 C CA . GLU A 1 261 ? 42.189 -19.360 25.680 1.00 69.50 261 GLU A CA 1
ATOM 2122 C C . GLU A 1 261 ? 41.009 -18.537 26.211 1.00 69.50 261 GLU A C 1
ATOM 2124 O O . GLU A 1 261 ? 40.213 -19.045 26.999 1.00 69.50 261 GLU A O 1
ATOM 2129 N N . GLY A 1 262 ? 40.827 -17.305 25.720 1.00 69.31 262 GLY A N 1
ATOM 2130 C CA . GLY A 1 262 ? 39.678 -16.465 26.062 1.00 69.31 262 GLY A CA 1
ATOM 2131 C C . GLY A 1 262 ? 38.337 -17.062 25.620 1.00 69.31 262 GLY A C 1
ATOM 2132 O O . GLY A 1 262 ? 37.378 -17.061 26.390 1.00 69.31 262 GLY A O 1
ATOM 2133 N N . ILE A 1 263 ? 38.266 -17.630 24.412 1.00 65.50 263 ILE A N 1
ATOM 2134 C CA . ILE A 1 263 ? 37.059 -18.302 23.900 1.00 65.50 263 ILE A CA 1
ATOM 2135 C C . ILE A 1 263 ? 36.800 -19.616 24.654 1.00 65.50 263 ILE A C 1
ATOM 2137 O O . ILE A 1 263 ? 35.651 -19.927 24.968 1.00 65.50 263 ILE A O 1
ATOM 2141 N N . ALA A 1 264 ? 37.848 -20.377 24.982 1.00 69.25 264 ALA A N 1
ATOM 2142 C CA . ALA A 1 264 ? 37.731 -21.604 25.766 1.00 69.25 264 ALA A CA 1
ATOM 2143 C C . ALA A 1 264 ? 37.244 -21.318 27.195 1.00 69.25 264 ALA A C 1
ATOM 2145 O O . ALA A 1 264 ? 36.326 -21.985 27.670 1.00 69.25 264 ALA A O 1
ATOM 2146 N N . ALA A 1 265 ? 37.784 -20.283 27.845 1.00 69.12 265 ALA A N 1
ATOM 2147 C CA . ALA A 1 265 ? 37.331 -19.819 29.153 1.00 69.12 265 ALA A CA 1
ATOM 2148 C C . ALA A 1 265 ? 35.882 -19.306 29.109 1.00 69.12 265 ALA A C 1
ATOM 2150 O O . ALA A 1 265 ? 35.101 -19.605 30.009 1.00 69.12 265 ALA A O 1
ATOM 2151 N N . TRP A 1 266 ? 35.493 -18.599 28.042 1.00 63.28 266 TRP A N 1
ATOM 2152 C CA . TRP A 1 266 ? 34.121 -18.119 27.844 1.00 63.28 266 TRP A CA 1
ATOM 2153 C C . TRP A 1 266 ? 33.117 -19.260 27.625 1.00 63.28 266 TRP A C 1
ATOM 2155 O O . TRP A 1 266 ? 32.014 -19.230 28.165 1.00 63.28 266 TRP A O 1
ATOM 2165 N N . ASN A 1 267 ? 33.505 -20.309 26.897 1.00 69.06 267 ASN A N 1
ATOM 2166 C CA . ASN A 1 267 ? 32.678 -21.505 26.735 1.00 69.06 267 ASN A CA 1
ATOM 2167 C C . ASN A 1 267 ? 32.604 -22.342 28.027 1.00 69.06 267 ASN A C 1
ATOM 2169 O O . ASN A 1 267 ? 31.535 -22.857 28.351 1.00 69.06 267 ASN A O 1
ATOM 2173 N N . ALA A 1 268 ? 33.703 -22.448 28.784 1.00 65.06 268 ALA A N 1
ATOM 2174 C CA . ALA A 1 268 ? 33.753 -23.162 30.064 1.00 65.06 268 ALA A CA 1
ATOM 2175 C C . ALA A 1 268 ? 32.981 -22.444 31.185 1.00 65.06 268 ALA A C 1
ATOM 2177 O O . ALA A 1 268 ? 32.420 -23.098 32.061 1.00 65.06 268 ALA A O 1
ATOM 2178 N N . ALA A 1 269 ? 32.895 -21.112 31.134 1.00 63.56 269 ALA A N 1
ATOM 2179 C CA . ALA A 1 269 ? 32.088 -20.307 32.051 1.00 63.56 269 ALA A CA 1
ATOM 2180 C C . ALA A 1 269 ? 30.570 -20.410 31.790 1.00 63.56 269 ALA A C 1
ATOM 2182 O O . ALA A 1 269 ? 29.778 -19.849 32.547 1.00 63.56 269 ALA A O 1
ATOM 2183 N N . GLY A 1 270 ? 30.153 -21.142 30.748 1.00 45.38 270 GLY A N 1
ATOM 2184 C CA . GLY A 1 270 ? 28.768 -21.216 30.298 1.00 45.38 270 GLY A CA 1
ATOM 2185 C C . GLY A 1 270 ? 28.332 -19.913 29.625 1.00 45.38 270 GLY A C 1
ATOM 2186 O O . GLY A 1 270 ? 28.755 -18.822 29.996 1.00 45.38 270 GLY A O 1
ATOM 2187 N N . ARG A 1 271 ? 27.458 -20.006 28.615 1.00 56.94 271 ARG A N 1
ATOM 2188 C CA . ARG A 1 271 ? 26.852 -18.848 27.925 1.00 56.94 271 ARG A CA 1
ATOM 2189 C C . ARG A 1 271 ? 25.879 -18.088 28.844 1.00 56.94 271 ARG A C 1
ATOM 2191 O O . ARG A 1 271 ? 24.684 -18.020 28.577 1.00 56.94 271 ARG A O 1
ATOM 2198 N N . GLY A 1 272 ? 26.380 -17.564 29.953 1.00 52.28 272 GLY A N 1
ATOM 2199 C CA . GLY A 1 272 ? 25.642 -16.852 30.981 1.00 52.28 272 GLY A CA 1
ATOM 2200 C C . GLY A 1 272 ? 26.435 -15.631 31.416 1.00 52.28 272 GLY A C 1
ATOM 2201 O O . GLY A 1 272 ? 27.163 -15.669 32.400 1.00 52.28 272 GLY A O 1
ATOM 2202 N N . GLY A 1 273 ? 26.279 -14.538 30.679 1.00 41.47 273 GLY A N 1
ATOM 2203 C CA . GLY A 1 273 ? 26.817 -13.231 31.036 1.00 41.47 273 GLY A CA 1
ATOM 2204 C C . GLY A 1 273 ? 25.921 -12.151 30.449 1.00 41.47 273 GLY A C 1
ATOM 2205 O O . GLY A 1 273 ? 25.680 -12.166 29.247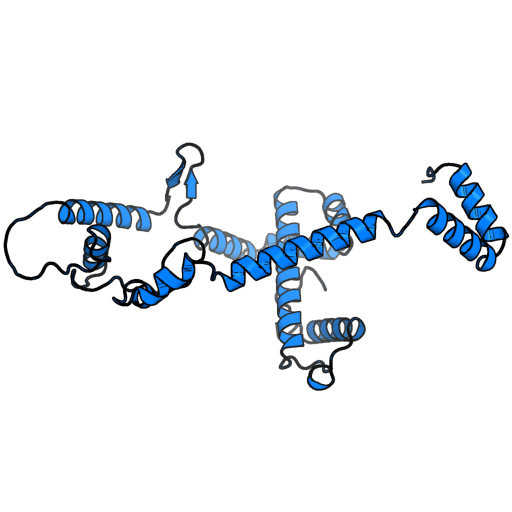 1.00 41.47 273 GLY A O 1
ATOM 2206 N N . ARG A 1 274 ? 25.388 -11.321 31.348 1.00 39.88 274 ARG A N 1
ATOM 2207 C CA . ARG A 1 274 ? 24.439 -10.211 31.163 1.00 39.88 274 ARG A CA 1
ATOM 2208 C C . ARG A 1 274 ? 24.749 -9.270 30.004 1.00 39.88 274 ARG A C 1
ATOM 2210 O O . ARG A 1 274 ? 25.948 -9.018 29.764 1.00 39.88 274 ARG A O 1
#

Secondary structure (DSSP, 8-state):
--TT-S-TTSGGGHHHHHHHHHHHHHHSPPPGGG-S--TTSHHHHHHHHHHHHHHHHHHHHHHHHHHTT--HHHHHHH-TT--HHHHHHHHHHHTSHHHHHHHHHHHHH-S-SSEEETTTTEEE---HHHHHHHHHHHHHHHHHHS------S-----TT--HHHHHHHHHTT--TTSPP--SSBPPSTT---BHHHHT-S-THHHHHHHS--HHHHHHHHHHHHHHHHHHHHHHHS--HHHHHHHHHHHHHHHS-HHHHHHHHHHHHT-S---

Radius of gyration: 32.12 Å; chains: 1; bounding box: 91×59×65 Å

Foldseek 3Di:
DFLPDPACPDPVNVVVLQVQLVVVCVVDPDPPVQSDSDCPRPVSVVSSVVVRVVSVVLLVVLVVCVVVVHDPVVVCVVVVVDDPVSVVVSVVVCVDPVNVVVVVVCVVVPDPQWDQDPVVRDTDGPDPVVVVVVVQLVVQLVVLPDPPDDDDDDPDPFPQLDSSQLSVCVVVVHHSPDGPPFPDWDDDVPTPHTPVVVRPPPCVVVVVVVDDDPVNVVVVVVVVVVVVVVVVCVVVPDPVVVVVVVVVVVCVVPDDPVVVVVVVVCVVVPPDDD

pLDDT: mean 74.73, std 14.62, range [31.33, 93.19]